Protein AF-A0A2D4LP77-F1 (afdb_monomer_lite)

Organism: NCBI:txid129469

Sequence (239 aa):
PFNPLLGETFELDRLEELGFRSLCEQVSHHPPAAAHHVYSRKGWTLWQEITIASKFRGKYLSILPLGTIHLEFHSSGNHYIWQKVTSTVHNIIVGKLWIDQSGDIEILNHKSKDKCHLKFTPYSYFSRDIPRKVTGVVMDADGNERYVMSGTWDEKMECSKVIEASQGNSISEGKLPKTVYQTLSPKVLWKKYPLPENAENMYFFSKLALTLNEPEDDVAPTDSRLRPDQRLMENGKWD

Structure (mmCIF, N/CA/C/O backbone):
data_AF-A0A2D4LP77-F1
#
_entry.id   AF-A0A2D4LP77-F1
#
loop_
_atom_site.group_PDB
_atom_site.id
_atom_site.type_symbol
_atom_site.label_atom_id
_atom_site.label_alt_id
_atom_site.label_comp_id
_atom_site.label_asym_id
_atom_site.label_entity_id
_atom_site.label_seq_id
_atom_site.pdbx_PDB_ins_code
_atom_site.Cartn_x
_atom_site.Cartn_y
_atom_site.Cartn_z
_atom_site.occupancy
_atom_site.B_iso_or_equiv
_atom_site.auth_seq_id
_atom_site.auth_comp_id
_atom_site.auth_asym_id
_atom_site.auth_atom_id
_atom_site.pdbx_PDB_model_num
ATOM 1 N N . PRO A 1 1 ? 9.613 3.681 -9.629 1.00 90.38 1 PRO A N 1
ATOM 2 C CA . PRO A 1 1 ? 9.129 2.590 -10.510 1.00 90.38 1 PRO A CA 1
ATOM 3 C C . PRO A 1 1 ? 9.227 3.057 -11.962 1.00 90.38 1 PRO A C 1
ATOM 5 O O . PRO A 1 1 ? 9.210 4.267 -12.188 1.00 90.38 1 PRO A O 1
ATOM 8 N N . PHE A 1 2 ? 9.338 2.128 -12.909 1.00 94.31 2 PHE A N 1
ATOM 9 C CA . PHE A 1 2 ? 9.227 2.445 -14.333 1.00 94.31 2 PHE A CA 1
ATOM 10 C C . PHE A 1 2 ? 7.781 2.815 -14.675 1.00 94.31 2 PHE A C 1
ATOM 12 O O . PHE A 1 2 ? 6.853 2.397 -13.982 1.00 94.31 2 PHE A O 1
ATOM 19 N N . ASN A 1 3 ? 7.596 3.623 -15.720 1.00 93.69 3 ASN A N 1
ATOM 20 C CA . ASN A 1 3 ? 6.269 3.864 -16.275 1.00 93.69 3 ASN A CA 1
ATOM 21 C C . ASN A 1 3 ? 5.870 2.643 -17.127 1.00 93.69 3 ASN A C 1
ATOM 23 O O . ASN A 1 3 ? 6.611 2.335 -18.074 1.00 93.69 3 ASN A O 1
ATOM 27 N N . PRO A 1 4 ? 4.764 1.947 -16.815 1.00 95.56 4 PRO A N 1
ATOM 28 C CA . PRO A 1 4 ? 4.336 0.803 -17.607 1.00 95.56 4 PRO A CA 1
ATOM 29 C C . PRO A 1 4 ? 3.952 1.213 -19.034 1.00 95.56 4 PRO A C 1
ATOM 31 O O . PRO A 1 4 ? 3.464 2.325 -19.274 1.00 95.56 4 PRO A O 1
ATOM 34 N N . LEU A 1 5 ? 4.169 0.314 -19.990 1.00 97.06 5 LEU A N 1
ATOM 35 C CA . LEU A 1 5 ? 3.664 0.458 -21.355 1.00 97.06 5 LEU A CA 1
ATOM 36 C C . LEU A 1 5 ? 2.157 0.187 -21.381 1.00 97.06 5 LEU A C 1
ATOM 38 O O . LEU A 1 5 ? 1.644 -0.551 -20.548 1.00 97.06 5 LEU A O 1
ATOM 42 N N . LEU A 1 6 ? 1.433 0.763 -22.342 1.00 97.75 6 LEU A N 1
ATOM 43 C CA . LEU A 1 6 ? 0.020 0.422 -22.538 1.00 97.75 6 LEU A CA 1
ATOM 44 C C . LEU A 1 6 ? -0.114 -1.078 -22.855 1.00 97.75 6 LEU A C 1
ATOM 46 O O . LEU A 1 6 ? 0.549 -1.559 -23.772 1.00 97.75 6 LEU A O 1
ATOM 50 N N . GLY A 1 7 ? -0.963 -1.790 -22.110 1.00 98.12 7 GLY A N 1
ATOM 51 C CA . GLY A 1 7 ? -1.119 -3.245 -22.208 1.00 98.12 7 GLY A CA 1
ATOM 52 C C . GLY A 1 7 ? -0.015 -4.058 -21.517 1.00 98.12 7 GLY A C 1
ATOM 53 O O . GLY A 1 7 ? -0.029 -5.281 -21.604 1.00 98.12 7 GLY A O 1
ATOM 54 N N . GLU A 1 8 ? 0.943 -3.415 -20.836 1.00 98.56 8 GLU A N 1
ATOM 55 C CA . GLU A 1 8 ? 1.886 -4.120 -19.960 1.00 98.56 8 GLU A CA 1
ATOM 56 C C . GLU A 1 8 ? 1.124 -4.756 -18.793 1.00 98.56 8 GLU A C 1
ATOM 58 O O . GLU A 1 8 ? 0.268 -4.112 -18.175 1.00 98.56 8 GLU A O 1
ATOM 63 N N . THR A 1 9 ? 1.452 -6.009 -18.486 1.00 98.62 9 THR A N 1
ATOM 64 C CA . THR A 1 9 ? 0.857 -6.777 -17.393 1.00 98.62 9 THR A CA 1
ATOM 65 C C . THR A 1 9 ? 1.887 -7.060 -16.308 1.00 98.62 9 THR A C 1
ATOM 67 O O . THR A 1 9 ? 3.087 -7.030 -16.545 1.00 98.62 9 THR A O 1
ATOM 70 N N . PHE A 1 10 ? 1.424 -7.369 -15.105 1.00 98.56 10 PHE A N 1
ATOM 71 C CA . PHE A 1 10 ? 2.246 -7.950 -14.053 1.00 98.56 10 PHE A CA 1
ATOM 72 C C . PHE A 1 10 ? 1.404 -8.932 -13.250 1.00 98.56 10 PHE A C 1
ATOM 74 O O . PHE A 1 10 ? 0.376 -8.539 -12.686 1.00 98.56 10 PHE A O 1
ATOM 81 N N . GLU A 1 11 ? 1.837 -10.185 -13.172 1.00 98.00 11 GLU A N 1
ATOM 82 C CA . GLU A 1 11 ? 1.226 -11.182 -12.295 1.00 98.00 11 GLU A CA 1
ATOM 83 C C . GLU A 1 11 ? 2.109 -11.540 -11.097 1.00 98.00 11 GLU A C 1
ATOM 85 O O . GLU A 1 11 ? 3.337 -11.548 -11.159 1.00 98.00 11 GLU A O 1
ATOM 90 N N . LEU A 1 12 ? 1.470 -11.831 -9.967 1.00 97.19 12 LEU A N 1
ATOM 91 C CA . LEU A 1 12 ? 2.126 -12.302 -8.754 1.00 97.19 12 LEU A CA 1
ATOM 92 C C . LEU A 1 12 ? 1.345 -13.497 -8.223 1.00 97.19 12 LEU A C 1
ATOM 94 O O . LEU A 1 12 ? 0.344 -13.316 -7.522 1.00 97.19 12 LEU A O 1
ATOM 98 N N . ASP A 1 13 ? 1.801 -14.705 -8.547 1.00 96.00 13 ASP A N 1
ATOM 99 C CA . ASP A 1 13 ? 1.258 -15.929 -7.969 1.00 96.00 13 ASP A CA 1
ATOM 100 C C . ASP A 1 13 ? 2.008 -16.273 -6.676 1.00 96.00 13 ASP A C 1
ATOM 102 O O . ASP A 1 13 ? 3.209 -16.539 -6.671 1.00 96.00 13 ASP A O 1
ATOM 106 N N . ARG A 1 14 ? 1.298 -16.197 -5.548 1.00 95.69 14 ARG A N 1
ATOM 107 C CA . ARG A 1 14 ? 1.759 -16.653 -4.227 1.00 95.69 14 ARG A CA 1
ATOM 108 C C . ARG A 1 14 ? 0.695 -17.535 -3.581 1.00 95.69 14 ARG A C 1
ATOM 110 O O . ARG A 1 14 ? 0.421 -17.470 -2.373 1.00 95.69 14 ARG A O 1
ATOM 117 N N . LEU A 1 15 ? -0.025 -18.285 -4.414 1.00 95.19 15 LEU A N 1
ATOM 118 C CA . LEU A 1 15 ? -1.225 -19.001 -4.011 1.00 95.19 15 LEU A CA 1
ATOM 119 C C . LEU A 1 15 ? -0.900 -20.164 -3.072 1.00 95.19 15 LEU A C 1
ATOM 121 O O . LEU A 1 15 ? -1.684 -20.429 -2.158 1.00 95.19 15 LEU A O 1
ATOM 125 N N . GLU A 1 16 ? 0.251 -20.806 -3.264 1.00 95.00 16 GLU A N 1
ATOM 126 C CA . GLU A 1 16 ? 0.723 -21.887 -2.400 1.00 95.00 16 GLU A CA 1
ATOM 127 C C . GLU A 1 16 ? 1.358 -21.360 -1.102 1.00 95.00 16 GLU A C 1
ATOM 129 O O . GLU A 1 16 ? 1.042 -21.882 -0.033 1.00 95.00 16 GLU A O 1
ATOM 134 N N . GLU A 1 17 ? 2.177 -20.295 -1.128 1.00 94.25 17 GLU A N 1
ATOM 135 C CA . GLU A 1 17 ? 2.846 -19.830 0.101 1.00 94.25 17 GLU A CA 1
ATOM 136 C C . GLU A 1 17 ? 1.966 -18.915 0.963 1.00 94.25 17 GLU A C 1
ATOM 138 O O . GLU A 1 17 ? 1.981 -18.999 2.194 1.00 94.25 17 GLU A O 1
ATOM 143 N N . LEU A 1 18 ? 1.205 -18.007 0.340 1.00 94.69 18 LEU A N 1
ATOM 144 C CA . LEU A 1 18 ? 0.473 -16.941 1.040 1.00 94.69 18 LEU A CA 1
ATOM 145 C C . LEU A 1 18 ? -1.052 -17.042 0.885 1.00 94.69 18 LEU A C 1
ATOM 147 O O . LEU A 1 18 ? -1.807 -16.467 1.690 1.00 94.69 18 LEU A O 1
ATOM 151 N N . GLY A 1 19 ? -1.521 -17.820 -0.091 1.00 97.44 19 GLY A N 1
ATOM 152 C CA . GLY A 1 19 ? -2.939 -18.053 -0.347 1.00 97.44 19 GLY A CA 1
ATOM 153 C C . GLY A 1 19 ? -3.589 -16.985 -1.220 1.00 97.44 19 GLY A C 1
ATOM 154 O O . GLY A 1 19 ? -4.812 -16.835 -1.150 1.00 97.44 19 GLY A O 1
ATOM 155 N N . PHE A 1 20 ? -2.818 -16.224 -2.001 1.00 97.75 20 PHE A N 1
ATOM 156 C CA . PHE A 1 20 ? -3.357 -15.241 -2.941 1.00 97.75 20 PHE A CA 1
ATOM 157 C C . PHE A 1 20 ? -2.551 -15.169 -4.236 1.00 97.75 20 PHE A C 1
ATOM 159 O O . PHE A 1 20 ? -1.368 -15.482 -4.258 1.00 97.75 20 PHE A O 1
ATOM 166 N N . ARG A 1 21 ? -3.199 -14.690 -5.296 1.00 97.56 21 ARG A N 1
ATOM 167 C CA . ARG A 1 21 ? -2.551 -14.292 -6.546 1.00 97.56 21 ARG A CA 1
ATOM 168 C C . ARG A 1 21 ? -3.108 -12.962 -7.028 1.00 97.56 21 ARG A C 1
ATOM 170 O O . ARG A 1 21 ? -4.274 -12.656 -6.764 1.00 97.56 21 ARG A O 1
ATOM 177 N N . SER A 1 22 ? -2.288 -12.185 -7.713 1.00 97.94 22 SER A N 1
ATOM 178 C CA . SER A 1 22 ? -2.619 -10.850 -8.208 1.00 97.94 22 SER A CA 1
ATOM 179 C C . SER A 1 22 ? -2.304 -10.736 -9.697 1.00 97.94 22 SER A C 1
ATOM 181 O O . SER A 1 22 ? -1.340 -11.331 -10.164 1.00 97.94 22 SER A O 1
ATOM 183 N N . LEU A 1 23 ? -3.123 -9.968 -10.414 1.00 98.31 23 LEU A N 1
ATOM 184 C CA . LEU A 1 23 ? -2.894 -9.547 -11.791 1.00 98.31 23 LEU A CA 1
ATOM 185 C C . LEU A 1 23 ? -3.110 -8.037 -11.889 1.00 98.31 23 LEU A C 1
ATOM 187 O O . LEU A 1 23 ? -4.098 -7.504 -11.372 1.00 98.31 23 LEU A O 1
ATOM 191 N N . CYS A 1 24 ? -2.195 -7.358 -12.566 1.00 98.25 24 CYS A N 1
ATOM 192 C CA . CYS A 1 24 ? -2.262 -5.940 -12.869 1.00 98.25 24 CYS A CA 1
ATOM 193 C C . CYS A 1 24 ? -2.039 -5.714 -14.369 1.00 98.25 24 CYS A C 1
ATOM 195 O O . CYS A 1 24 ? -1.214 -6.393 -14.970 1.00 98.25 24 CYS A O 1
ATOM 197 N N . GLU A 1 25 ? -2.734 -4.745 -14.959 1.00 98.69 25 GLU A N 1
ATOM 198 C CA . GLU A 1 25 ? -2.571 -4.342 -16.361 1.00 98.69 25 GLU A CA 1
ATOM 199 C C . GLU A 1 25 ? -2.623 -2.817 -16.483 1.00 98.69 25 GLU A C 1
ATOM 201 O O . GLU A 1 25 ? -3.472 -2.162 -15.871 1.00 98.69 25 GLU A O 1
ATOM 206 N N . GLN A 1 26 ? -1.741 -2.237 -17.295 1.00 98.38 26 GLN A N 1
ATOM 207 C CA . GLN A 1 26 ? -1.809 -0.831 -17.681 1.00 98.38 26 GLN A CA 1
ATOM 208 C C . GLN A 1 26 ? -2.888 -0.633 -18.758 1.00 98.38 26 GLN A C 1
ATOM 210 O O . GLN A 1 26 ? -2.630 -0.753 -19.955 1.00 98.38 26 GLN A O 1
ATOM 215 N N . VAL A 1 27 ? -4.100 -0.285 -18.327 1.00 97.94 27 VAL A N 1
ATOM 216 C CA . VAL A 1 27 ? -5.299 -0.196 -19.183 1.00 97.94 27 VAL A CA 1
ATOM 217 C C . VAL A 1 27 ? -5.469 1.146 -19.902 1.00 97.94 27 VAL A C 1
ATOM 219 O O . VAL A 1 27 ? -6.278 1.263 -20.819 1.00 97.94 27 VAL A O 1
ATOM 222 N N . SER A 1 28 ? -4.728 2.182 -19.504 1.00 96.69 28 SER A N 1
ATOM 223 C CA . SER A 1 28 ? -4.761 3.488 -20.172 1.00 96.69 28 SER A CA 1
ATOM 224 C C . SER A 1 28 ? -3.419 4.204 -20.068 1.00 96.69 28 SER A C 1
ATOM 226 O O . SER A 1 28 ? -2.715 4.078 -19.068 1.00 96.69 28 SER A O 1
ATOM 228 N N . HIS A 1 29 ? -3.070 4.995 -21.086 1.00 93.06 29 HIS A N 1
ATOM 229 C CA . HIS A 1 29 ? -1.884 5.861 -21.087 1.00 93.06 29 HIS A CA 1
ATOM 230 C C . HIS A 1 29 ? -2.234 7.354 -20.926 1.00 93.06 29 HIS A C 1
ATOM 232 O O . HIS A 1 29 ? -1.423 8.130 -20.423 1.00 93.06 29 HIS A O 1
ATOM 238 N N . HIS A 1 30 ? -3.454 7.770 -21.289 1.00 90.62 30 HIS A N 1
ATOM 239 C CA . HIS A 1 30 ? -3.901 9.166 -21.232 1.00 90.62 30 HIS A CA 1
ATOM 240 C C . HIS A 1 30 ? -5.364 9.277 -20.745 1.00 90.62 30 HIS A C 1
ATOM 242 O O . HIS A 1 30 ? -6.277 9.232 -21.568 1.00 90.62 30 HIS A O 1
ATOM 248 N N . PRO A 1 31 ? -5.600 9.460 -19.427 1.00 90.06 31 PRO A N 1
ATOM 249 C CA . PRO A 1 31 ? -4.599 9.497 -18.354 1.00 90.06 31 PRO A CA 1
ATOM 250 C C . PRO A 1 31 ? -4.011 8.102 -18.056 1.00 90.06 31 PRO A C 1
ATOM 252 O O . PRO A 1 31 ? -4.685 7.105 -18.319 1.00 90.06 31 PRO A O 1
ATOM 255 N N . PRO A 1 32 ? -2.782 7.996 -17.510 1.00 92.88 32 PRO A N 1
ATOM 256 C CA . PRO A 1 32 ? -2.211 6.710 -17.123 1.00 92.88 32 PRO A CA 1
ATOM 257 C C . PRO A 1 32 ? -3.047 6.036 -16.033 1.00 92.88 32 PRO A C 1
ATOM 259 O O . PRO A 1 32 ? -3.182 6.590 -14.939 1.00 92.88 32 PRO A O 1
ATOM 262 N N . ALA A 1 33 ? -3.560 4.842 -16.317 1.00 96.69 33 ALA A N 1
ATOM 263 C CA . ALA A 1 33 ? -4.342 4.054 -15.374 1.00 96.69 33 ALA A CA 1
ATOM 264 C C . ALA A 1 33 ? -3.957 2.576 -15.437 1.00 96.69 33 ALA A C 1
ATOM 266 O O . ALA A 1 33 ? -3.655 2.053 -16.513 1.00 96.69 33 ALA A O 1
ATOM 267 N N . ALA A 1 34 ? -4.012 1.912 -14.285 1.00 97.69 34 ALA A N 1
ATOM 268 C CA . ALA A 1 34 ? -3.827 0.476 -14.164 1.00 97.69 34 ALA A CA 1
ATOM 269 C C . ALA A 1 34 ? -5.043 -0.173 -13.493 1.00 97.69 34 ALA A C 1
ATOM 271 O O . ALA A 1 34 ? -5.574 0.351 -12.510 1.00 97.69 34 ALA A O 1
ATOM 272 N N . ALA A 1 35 ? -5.468 -1.322 -14.008 1.00 98.31 35 ALA A N 1
ATOM 273 C CA . ALA A 1 35 ? -6.434 -2.193 -13.356 1.00 98.31 35 ALA A CA 1
ATOM 274 C C . ALA A 1 35 ? -5.676 -3.252 -12.553 1.00 98.31 35 ALA A C 1
ATOM 276 O O . ALA A 1 35 ? -4.684 -3.795 -13.027 1.00 98.31 35 ALA A O 1
ATOM 277 N N . HIS A 1 36 ? -6.128 -3.546 -11.338 1.00 98.62 36 HIS A N 1
ATOM 278 C CA . HIS A 1 36 ? -5.499 -4.525 -10.457 1.00 98.62 36 HIS A CA 1
ATOM 279 C C . HIS A 1 36 ? -6.565 -5.382 -9.781 1.00 98.62 36 HIS A C 1
ATOM 281 O O . HIS A 1 36 ? -7.531 -4.863 -9.218 1.00 98.62 36 HIS A O 1
ATOM 287 N N . HIS A 1 37 ? -6.365 -6.696 -9.810 1.00 98.81 37 HIS A N 1
ATOM 288 C CA . HIS A 1 37 ? -7.265 -7.685 -9.240 1.00 98.81 37 HIS A CA 1
ATOM 289 C C . HIS A 1 37 ? -6.481 -8.744 -8.460 1.00 98.81 37 HIS A C 1
ATOM 291 O O . HIS A 1 37 ? -5.465 -9.254 -8.922 1.00 98.81 37 HIS A O 1
ATOM 297 N N . VAL A 1 38 ? -6.978 -9.110 -7.283 1.00 98.75 38 VAL A N 1
ATOM 298 C CA . VAL A 1 38 ? -6.388 -10.103 -6.387 1.00 98.75 38 VAL A CA 1
ATOM 299 C C . VAL A 1 38 ? -7.447 -11.116 -6.004 1.00 98.75 38 VAL A C 1
ATOM 301 O O . VAL A 1 38 ? -8.524 -10.765 -5.522 1.00 98.75 38 VAL A O 1
ATOM 304 N N . TYR A 1 39 ? -7.100 -12.383 -6.160 1.00 98.44 39 TYR A N 1
ATOM 305 C CA . TYR A 1 39 ? -7.885 -13.511 -5.688 1.00 98.44 39 TYR A CA 1
ATOM 306 C C . TYR A 1 39 ? -7.191 -14.163 -4.492 1.00 98.44 39 TYR A C 1
ATOM 308 O O . TYR A 1 39 ? -5.975 -14.357 -4.519 1.00 98.44 39 TYR A O 1
ATOM 316 N N . SER A 1 40 ? -7.956 -14.579 -3.480 1.00 98.31 40 SER A N 1
ATOM 317 C CA . SER A 1 40 ? -7.443 -15.394 -2.380 1.00 98.31 40 SER A CA 1
ATOM 318 C C . SER A 1 40 ? -8.242 -16.673 -2.150 1.00 98.31 40 SER A C 1
ATOM 320 O O . SER A 1 40 ? -9.467 -16.652 -2.028 1.00 98.31 40 SER A O 1
ATOM 322 N N . ARG A 1 41 ? -7.520 -17.782 -1.928 1.00 97.81 41 ARG A N 1
ATOM 323 C CA . ARG A 1 41 ? -8.085 -19.055 -1.437 1.00 97.81 41 ARG A CA 1
ATOM 324 C C . ARG A 1 41 ? -8.730 -18.926 -0.050 1.00 97.81 41 ARG A C 1
ATOM 326 O O . ARG A 1 41 ? -9.503 -19.790 0.343 1.00 97.81 41 ARG A O 1
ATOM 333 N N . LYS A 1 42 ? -8.443 -17.847 0.691 1.00 96.75 42 LYS A N 1
ATOM 334 C CA . LYS A 1 42 ? -9.028 -17.553 2.011 1.00 96.75 42 LYS A CA 1
ATOM 335 C C . LYS A 1 42 ? -10.401 -16.864 1.924 1.00 96.75 42 LYS A C 1
ATOM 337 O O . LYS A 1 42 ? -10.894 -16.380 2.939 1.00 96.75 42 LYS A O 1
ATOM 342 N N . GLY A 1 43 ? -11.018 -16.822 0.739 1.00 97.81 43 GLY A N 1
ATOM 343 C CA . GLY A 1 43 ? -12.393 -16.349 0.554 1.00 97.81 43 GLY A CA 1
ATOM 344 C C . GLY A 1 43 ? -12.529 -14.828 0.519 1.00 97.81 43 GLY A C 1
ATOM 345 O O . GLY A 1 43 ? -13.508 -14.290 1.042 1.00 97.81 43 GLY A O 1
ATOM 346 N N . TRP A 1 44 ? -11.541 -14.135 -0.051 1.00 98.56 44 TRP A N 1
ATOM 347 C CA . TRP A 1 44 ? -11.634 -12.703 -0.319 1.00 98.56 44 TRP A CA 1
ATOM 348 C C . TRP A 1 44 ? -11.107 -12.338 -1.707 1.00 98.56 44 TRP A C 1
ATOM 350 O O . TRP A 1 44 ? -10.207 -12.993 -2.239 1.00 98.56 44 TRP A O 1
ATOM 360 N N . THR A 1 45 ? -11.671 -11.271 -2.270 1.00 98.75 45 THR A N 1
ATOM 361 C CA . THR A 1 45 ? -11.245 -10.660 -3.536 1.00 98.75 45 THR A CA 1
ATOM 362 C C . THR A 1 45 ? -10.960 -9.186 -3.299 1.00 98.75 45 THR A C 1
ATOM 364 O O . THR A 1 45 ? -11.737 -8.515 -2.620 1.00 98.75 45 THR A O 1
ATOM 367 N N . LEU A 1 46 ? -9.870 -8.674 -3.867 1.00 98.81 46 LEU A N 1
ATOM 368 C CA . LEU A 1 46 ? -9.570 -7.244 -3.891 1.00 98.81 46 LEU A CA 1
ATOM 369 C C . LEU A 1 46 ? -9.451 -6.773 -5.333 1.00 98.81 46 LEU A C 1
ATOM 371 O O . LEU A 1 46 ? -8.803 -7.430 -6.138 1.00 98.81 46 LEU A O 1
ATOM 375 N N . TRP A 1 47 ? -10.026 -5.622 -5.658 1.00 98.81 47 TRP A N 1
ATOM 376 C CA . TRP A 1 47 ? -9.834 -5.004 -6.966 1.00 98.81 47 TRP A CA 1
ATOM 377 C C . TRP A 1 47 ? -9.788 -3.486 -6.860 1.00 98.81 47 TRP A C 1
ATOM 379 O O . TRP A 1 47 ? -10.325 -2.890 -5.924 1.00 98.81 47 TRP A O 1
ATOM 389 N N . GLN A 1 48 ? -9.096 -2.858 -7.801 1.00 98.50 48 GLN A N 1
ATOM 390 C CA . GLN A 1 48 ? -9.051 -1.408 -7.937 1.00 98.50 48 GLN A CA 1
ATOM 391 C C . GLN A 1 48 ? -8.695 -1.026 -9.373 1.00 98.50 48 GLN A C 1
ATOM 393 O O . GLN A 1 48 ? -7.977 -1.747 -10.064 1.00 98.50 48 GLN A O 1
ATOM 398 N N . GLU A 1 49 ? -9.138 0.154 -9.773 1.00 96.31 49 GLU A N 1
ATOM 399 C CA . GLU A 1 49 ? -8.501 0.934 -10.827 1.00 96.31 49 GLU A CA 1
ATOM 400 C C . GLU A 1 49 ? -7.669 2.015 -10.136 1.00 96.31 49 GLU A C 1
ATOM 402 O O . GLU A 1 49 ? -8.128 2.614 -9.159 1.00 96.31 49 GLU A O 1
ATOM 407 N N . ILE A 1 50 ? -6.449 2.258 -10.604 1.00 95.69 50 ILE A N 1
ATOM 408 C CA . ILE A 1 50 ? -5.589 3.305 -10.065 1.00 95.69 50 ILE A CA 1
ATOM 409 C C . ILE A 1 50 ? -5.074 4.217 -11.172 1.00 95.69 50 ILE A C 1
ATOM 411 O O . ILE A 1 50 ? -4.408 3.778 -12.103 1.00 95.69 50 ILE A O 1
ATOM 415 N N . THR A 1 51 ? -5.335 5.511 -11.020 1.00 96.44 51 THR A N 1
ATOM 416 C CA . THR A 1 51 ? -4.722 6.585 -11.806 1.00 96.44 51 THR A CA 1
ATOM 417 C C . THR A 1 51 ? -3.813 7.389 -10.886 1.00 96.44 51 THR A C 1
ATOM 419 O O . THR A 1 51 ? -4.225 7.792 -9.799 1.00 96.44 51 THR A O 1
ATOM 422 N N . ILE A 1 52 ? -2.573 7.658 -11.294 1.00 93.69 52 ILE A N 1
ATOM 423 C CA . ILE A 1 52 ? -1.650 8.479 -10.501 1.00 93.69 52 ILE A CA 1
ATOM 424 C C . ILE A 1 52 ? -1.574 9.883 -11.093 1.00 93.69 52 ILE A C 1
ATOM 426 O O . ILE A 1 52 ? -0.992 10.091 -12.155 1.00 93.69 52 ILE A O 1
ATOM 430 N N . ALA A 1 53 ? -2.109 10.866 -10.372 1.00 93.56 53 ALA A N 1
ATOM 431 C CA . ALA A 1 53 ? -1.879 12.273 -10.675 1.00 93.56 53 ALA A CA 1
ATOM 432 C C . ALA A 1 53 ? -0.695 12.798 -9.853 1.00 93.56 53 ALA A C 1
ATOM 434 O O . ALA A 1 53 ? -0.540 12.460 -8.680 1.00 93.56 53 ALA A O 1
ATOM 435 N N . SER A 1 54 ? 0.134 13.659 -10.438 1.00 93.75 54 SER A N 1
ATOM 436 C CA . SER A 1 54 ? 1.256 14.282 -9.734 1.00 93.75 54 SER A CA 1
ATOM 437 C C . SER A 1 54 ? 1.206 15.806 -9.838 1.00 93.75 54 SER A C 1
ATOM 439 O O . SER A 1 54 ? 0.731 16.373 -10.822 1.00 93.75 54 SER A O 1
ATOM 441 N N . LYS A 1 55 ? 1.640 16.495 -8.778 1.00 94.38 55 LYS A N 1
ATOM 442 C CA . LYS A 1 55 ? 1.695 17.962 -8.706 1.00 94.38 55 LYS A CA 1
ATOM 443 C C . LYS A 1 55 ? 3.036 18.396 -8.137 1.00 94.38 55 LYS A C 1
ATOM 445 O O . LYS A 1 55 ? 3.309 18.189 -6.956 1.00 94.38 55 LYS A O 1
ATOM 450 N N . PHE A 1 56 ? 3.856 19.025 -8.969 1.00 93.44 56 PHE A N 1
ATOM 451 C CA . PHE A 1 56 ? 5.097 19.658 -8.538 1.00 93.44 56 PHE A CA 1
ATOM 452 C C . PHE A 1 56 ? 4.801 21.025 -7.911 1.00 93.44 56 PHE A C 1
ATOM 454 O O . PHE A 1 56 ? 4.120 21.857 -8.510 1.00 93.44 56 PHE A O 1
ATOM 461 N N . ARG A 1 57 ? 5.304 21.270 -6.699 1.00 90.56 57 ARG A N 1
ATOM 462 C CA . ARG A 1 57 ? 5.123 22.528 -5.953 1.00 90.56 57 ARG A CA 1
ATOM 463 C C . ARG A 1 57 ? 6.468 23.081 -5.483 1.00 90.56 57 ARG A C 1
ATOM 465 O O . ARG A 1 57 ? 6.686 23.344 -4.300 1.00 90.56 57 ARG A O 1
ATOM 472 N N . GLY A 1 58 ? 7.403 23.221 -6.421 1.00 91.19 58 GLY A N 1
ATOM 473 C CA . GLY A 1 58 ? 8.753 23.710 -6.149 1.00 91.19 58 GLY A CA 1
ATOM 474 C C . GLY A 1 58 ? 9.578 22.684 -5.374 1.00 91.19 58 GLY A C 1
ATOM 475 O O . GLY A 1 58 ? 10.235 21.839 -5.962 1.00 91.19 58 GLY A O 1
ATOM 476 N N . LYS A 1 59 ? 9.556 22.734 -4.038 1.00 91.56 59 LYS A N 1
ATOM 477 C CA . LYS A 1 59 ? 10.415 21.875 -3.197 1.00 91.56 59 LYS A CA 1
ATOM 478 C C . LYS A 1 59 ? 9.892 20.449 -2.993 1.00 91.56 59 LYS A C 1
ATOM 480 O O . LYS A 1 59 ? 10.616 19.623 -2.436 1.00 91.56 59 LYS A O 1
ATOM 485 N N . TYR A 1 60 ? 8.652 20.164 -3.383 1.00 94.62 60 TYR A N 1
ATOM 486 C CA . TYR A 1 60 ? 8.019 18.866 -3.162 1.00 94.62 60 TYR A CA 1
ATOM 487 C C . TYR A 1 60 ? 7.101 18.456 -4.318 1.00 94.62 60 TYR A C 1
ATOM 489 O O . TYR A 1 60 ? 6.580 19.299 -5.054 1.00 94.62 60 TYR A O 1
ATOM 497 N N . LEU A 1 61 ? 6.929 17.142 -4.468 1.00 96.56 61 LEU A N 1
ATOM 498 C CA . LEU A 1 61 ? 6.084 16.489 -5.462 1.00 96.56 61 LEU A CA 1
ATOM 499 C C . LEU A 1 61 ? 4.966 15.765 -4.717 1.00 96.56 61 LEU A C 1
ATOM 501 O O . LEU A 1 61 ? 5.227 14.831 -3.961 1.00 96.56 61 LEU A O 1
ATOM 505 N N . SER A 1 62 ? 3.726 16.190 -4.924 1.00 96.50 62 SER A N 1
ATOM 506 C CA . SER A 1 62 ? 2.556 15.484 -4.403 1.00 96.50 62 SER A CA 1
ATOM 507 C C . SER A 1 62 ? 2.110 14.426 -5.405 1.00 96.50 62 SER A C 1
ATOM 509 O O . SER A 1 62 ? 1.927 14.730 -6.581 1.00 96.50 62 SER A O 1
ATOM 511 N N . ILE A 1 63 ? 1.915 13.203 -4.928 1.00 96.44 63 ILE A N 1
ATOM 512 C CA . ILE A 1 63 ? 1.442 12.034 -5.665 1.00 96.44 63 ILE A CA 1
ATOM 513 C C . ILE A 1 63 ? 0.047 11.708 -5.136 1.00 96.44 63 ILE A C 1
ATOM 515 O O . ILE A 1 63 ? -0.124 11.382 -3.959 1.00 96.44 63 ILE A O 1
ATOM 519 N N . LEU A 1 64 ? -0.946 11.834 -6.008 1.00 96.19 64 LEU A N 1
ATOM 520 C CA . LEU A 1 64 ? -2.360 11.657 -5.720 1.00 96.19 64 LEU A CA 1
ATOM 521 C C . LEU A 1 64 ? -2.830 10.363 -6.394 1.00 96.19 64 LEU A C 1
ATOM 523 O O . LEU A 1 64 ? -3.119 10.378 -7.594 1.00 96.19 64 LEU A O 1
ATOM 527 N N . PRO A 1 65 ? -2.875 9.242 -5.658 1.00 95.62 65 PRO A N 1
ATOM 528 C CA . PRO A 1 65 ? -3.529 8.036 -6.140 1.00 95.62 65 PRO A CA 1
ATOM 529 C C . PRO A 1 65 ? -5.041 8.264 -6.204 1.00 95.62 65 PRO A C 1
ATOM 531 O O . PRO A 1 65 ? -5.693 8.479 -5.185 1.00 95.62 65 PRO A O 1
ATOM 534 N N . LEU A 1 66 ? -5.584 8.231 -7.413 1.00 95.88 66 LEU A N 1
ATOM 535 C CA . LEU A 1 66 ? -7.008 8.322 -7.696 1.00 95.88 66 LEU A CA 1
ATOM 536 C C . LEU A 1 66 ? -7.547 6.923 -7.976 1.00 95.88 66 LEU A C 1
ATOM 538 O O . LEU A 1 66 ? -6.873 6.118 -8.616 1.00 95.88 66 LEU A O 1
ATOM 542 N N . GLY A 1 67 ? -8.765 6.666 -7.515 1.00 95.62 67 GLY A N 1
ATOM 543 C CA . GLY A 1 67 ? -9.424 5.375 -7.661 1.00 95.62 67 GLY A CA 1
ATOM 544 C C . GLY A 1 67 ? -9.855 4.794 -6.322 1.00 95.62 67 GLY A C 1
ATOM 545 O O . GLY A 1 67 ? -9.332 5.146 -5.260 1.00 95.62 67 GLY A O 1
ATOM 546 N N . THR A 1 68 ? -10.851 3.920 -6.387 1.00 97.38 68 THR A N 1
ATOM 547 C CA . THR A 1 68 ? -11.432 3.253 -5.223 1.00 97.38 68 THR A CA 1
ATOM 548 C C . THR A 1 68 ? -10.922 1.823 -5.162 1.00 97.38 68 THR A C 1
ATOM 550 O O . THR A 1 68 ? -10.893 1.112 -6.165 1.00 97.38 68 THR A O 1
ATOM 553 N N . ILE A 1 69 ? -10.519 1.404 -3.968 1.00 98.69 69 ILE A N 1
ATOM 554 C CA . ILE A 1 69 ? -10.168 0.020 -3.680 1.00 98.69 69 ILE A CA 1
ATOM 555 C C . ILE A 1 69 ? -11.397 -0.663 -3.118 1.00 98.69 69 ILE A C 1
ATOM 557 O O . ILE A 1 69 ? -12.072 -0.112 -2.250 1.00 98.69 69 ILE A O 1
ATOM 561 N N . HIS A 1 70 ? -11.643 -1.873 -3.589 1.00 98.75 70 HIS A N 1
ATOM 562 C CA . HIS A 1 70 ? -12.705 -2.739 -3.126 1.00 98.75 70 HIS A CA 1
ATOM 563 C C . HIS A 1 70 ? -12.101 -4.004 -2.525 1.00 98.75 70 HIS A C 1
ATOM 565 O O . HIS A 1 70 ? -11.184 -4.583 -3.101 1.00 98.75 70 HIS A O 1
ATOM 571 N N . LEU A 1 71 ? -12.632 -4.448 -1.391 1.00 98.81 71 LEU A N 1
ATOM 572 C CA . LEU A 1 71 ? -12.306 -5.723 -0.761 1.00 98.81 71 LEU A CA 1
ATOM 573 C C . LEU A 1 71 ? -13.600 -6.414 -0.350 1.00 98.81 71 LEU A C 1
ATOM 575 O O . LEU A 1 71 ? -14.359 -5.883 0.458 1.00 98.81 71 LEU A O 1
ATOM 579 N N . GLU A 1 72 ? -13.838 -7.608 -0.868 1.00 98.75 72 GLU A N 1
ATOM 580 C CA . GLU A 1 72 ? -15.018 -8.404 -0.549 1.00 98.75 72 GLU A CA 1
ATOM 581 C C . GLU A 1 72 ? -14.620 -9.709 0.137 1.00 98.75 72 GLU A C 1
ATOM 583 O O . GLU A 1 72 ? -13.758 -10.432 -0.358 1.00 98.75 72 GLU A O 1
ATOM 588 N N . PHE A 1 73 ? -15.271 -10.024 1.258 1.00 98.62 73 PHE A N 1
ATOM 589 C CA . PHE A 1 73 ? -15.162 -11.313 1.943 1.00 98.62 73 PHE A CA 1
ATOM 590 C C . PHE A 1 73 ? -16.382 -12.176 1.628 1.00 98.62 73 PHE A C 1
ATOM 592 O O . PHE A 1 73 ? -17.469 -11.920 2.152 1.00 98.62 73 PHE A O 1
ATOM 599 N N . HIS A 1 74 ? -16.202 -13.234 0.837 1.00 98.25 74 HIS A N 1
ATOM 600 C CA . HIS A 1 74 ? -17.295 -13.982 0.197 1.00 98.25 74 HIS A CA 1
ATOM 601 C C . HIS A 1 74 ? -18.250 -14.639 1.194 1.00 98.25 74 HIS A C 1
ATOM 603 O O . HIS A 1 74 ? -19.463 -14.553 1.039 1.00 98.25 74 HIS A O 1
ATOM 609 N N . SER A 1 75 ? -17.717 -15.252 2.255 1.00 97.81 75 SER A N 1
ATOM 610 C CA . SER A 1 75 ? -18.530 -15.964 3.255 1.00 97.81 75 SER A CA 1
ATOM 611 C C . SER A 1 75 ? -19.466 -15.034 4.025 1.00 97.81 75 SER A C 1
ATOM 613 O O . SER A 1 75 ? -20.597 -15.393 4.344 1.00 97.81 75 SER A O 1
ATOM 615 N N . SER A 1 76 ? -18.990 -13.827 4.326 1.00 97.75 76 SER A N 1
ATOM 616 C CA . SER A 1 76 ? -19.747 -12.829 5.077 1.00 97.75 76 SER A CA 1
ATOM 617 C C . SER A 1 76 ? -20.518 -11.867 4.180 1.00 97.75 76 SER A C 1
ATOM 619 O O . SER A 1 76 ? -21.413 -11.190 4.676 1.00 97.75 76 SER A O 1
ATOM 621 N N . GLY A 1 77 ? -20.175 -11.761 2.895 1.00 97.88 77 GLY A N 1
ATOM 622 C CA . GLY A 1 77 ? -20.651 -10.717 1.983 1.00 97.88 77 GLY A CA 1
ATOM 623 C C . GLY A 1 77 ? -20.269 -9.293 2.408 1.00 97.88 77 GLY A C 1
ATOM 624 O O . GLY A 1 77 ? -20.884 -8.337 1.944 1.00 97.88 77 GLY A O 1
ATOM 625 N N . ASN A 1 78 ? -19.328 -9.124 3.347 1.00 98.44 78 ASN A N 1
ATOM 626 C CA . ASN A 1 78 ? -18.837 -7.801 3.718 1.00 98.44 78 ASN A CA 1
ATOM 627 C C . ASN A 1 78 ? -18.007 -7.234 2.569 1.00 98.44 78 ASN A C 1
ATOM 629 O O . ASN A 1 78 ? -17.046 -7.866 2.127 1.00 98.44 78 ASN A O 1
ATOM 633 N N . HIS A 1 79 ? -18.370 -6.031 2.131 1.00 98.69 79 HIS A N 1
ATOM 634 C CA . HIS A 1 79 ? -17.728 -5.328 1.029 1.00 98.69 79 HIS A CA 1
ATOM 635 C C . HIS A 1 79 ? -17.213 -3.986 1.524 1.00 98.69 79 HIS A C 1
ATOM 637 O O . HIS A 1 79 ? -17.990 -3.077 1.815 1.00 98.69 79 HIS A O 1
ATOM 643 N N . TYR A 1 80 ? -15.896 -3.889 1.647 1.00 98.81 80 TYR A N 1
ATOM 644 C CA . TYR A 1 80 ? -15.198 -2.702 2.101 1.00 98.81 80 TYR A CA 1
ATOM 645 C C . TYR A 1 80 ? -14.719 -1.888 0.909 1.00 98.81 80 TYR A C 1
ATOM 647 O O . TYR A 1 80 ? -14.143 -2.447 -0.027 1.00 98.81 80 TYR A O 1
ATOM 655 N N . ILE A 1 81 ? -14.903 -0.573 0.976 1.00 98.56 81 ILE A N 1
ATOM 656 C CA . ILE A 1 81 ? -14.330 0.364 0.012 1.00 98.56 81 ILE A CA 1
ATOM 657 C C . ILE A 1 81 ? -13.538 1.458 0.710 1.00 98.56 81 ILE A C 1
ATOM 659 O O . ILE A 1 81 ? -13.896 1.876 1.812 1.00 98.56 81 ILE A O 1
ATOM 663 N N . TRP A 1 82 ? -12.465 1.917 0.073 1.00 98.62 82 TRP A N 1
ATOM 664 C CA . TRP A 1 82 ? -11.709 3.085 0.521 1.00 98.62 82 TRP A CA 1
ATOM 665 C C . TRP A 1 82 ? -10.879 3.688 -0.613 1.00 98.62 82 TRP A C 1
ATOM 667 O O . TRP A 1 82 ? -10.685 3.083 -1.668 1.00 98.62 82 TRP A O 1
ATOM 677 N N . GLN A 1 83 ? -10.358 4.889 -0.374 1.00 97.75 83 GLN A N 1
ATOM 678 C CA . GLN A 1 83 ? -9.422 5.581 -1.258 1.00 97.75 83 GLN A CA 1
ATOM 679 C C . GLN A 1 83 ? -8.092 5.811 -0.535 1.00 97.75 83 GLN A C 1
ATOM 681 O O . GLN A 1 83 ? -8.021 5.794 0.696 1.00 97.75 83 GLN A O 1
ATOM 686 N N . LYS A 1 84 ? -7.009 5.978 -1.296 1.00 97.31 84 LYS A N 1
ATOM 687 C CA . LYS A 1 84 ? -5.668 6.209 -0.742 1.00 97.31 84 LYS A CA 1
ATOM 688 C C . LYS A 1 84 ? -5.447 7.696 -0.445 1.00 97.31 84 LYS A C 1
ATOM 690 O O . LYS A 1 84 ? -5.981 8.565 -1.125 1.00 97.31 84 LYS A O 1
ATOM 695 N N . VAL A 1 85 ? -4.598 7.981 0.539 1.00 97.94 85 VAL A N 1
ATOM 696 C CA . VAL A 1 85 ? -4.146 9.346 0.851 1.00 97.94 85 VAL A CA 1
ATOM 697 C C . VAL A 1 85 ? -3.062 9.835 -0.107 1.00 97.94 85 VAL A C 1
ATOM 699 O O . VAL A 1 85 ? -2.430 9.061 -0.830 1.00 97.94 85 VAL A O 1
ATOM 702 N N . THR A 1 86 ? -2.814 11.145 -0.079 1.00 97.69 86 THR A N 1
ATOM 703 C CA . THR A 1 86 ? -1.738 11.769 -0.852 1.00 97.69 86 THR A CA 1
ATOM 704 C C . THR A 1 86 ? -0.382 11.412 -0.252 1.00 97.69 86 THR A C 1
ATOM 706 O O . THR A 1 86 ? -0.173 11.535 0.956 1.00 97.69 86 THR A O 1
ATOM 709 N N . SER A 1 87 ? 0.565 11.030 -1.109 1.00 97.81 87 SER A N 1
ATOM 710 C CA . SER A 1 87 ? 1.979 10.911 -0.742 1.00 97.81 87 SER A CA 1
ATOM 711 C C . SER A 1 87 ? 2.731 12.158 -1.195 1.00 97.81 87 SER A C 1
ATOM 713 O O . SER A 1 87 ? 2.540 12.618 -2.317 1.00 97.81 87 SER A O 1
ATOM 715 N N . THR A 1 88 ? 3.593 12.718 -0.354 1.00 97.38 88 THR A N 1
ATOM 716 C CA . THR A 1 88 ? 4.436 13.867 -0.709 1.00 97.38 88 THR A CA 1
ATOM 717 C C . THR A 1 88 ? 5.896 13.460 -0.657 1.00 97.38 88 THR A C 1
ATOM 719 O O . THR A 1 88 ? 6.383 13.013 0.378 1.00 97.38 88 THR A O 1
ATOM 722 N N . VAL A 1 89 ? 6.599 13.628 -1.776 1.00 96.94 89 VAL A N 1
ATOM 723 C CA . VAL A 1 89 ? 8.052 13.480 -1.853 1.00 96.94 89 VAL A CA 1
ATOM 724 C C . VAL A 1 89 ? 8.666 14.854 -1.637 1.00 96.94 89 VAL A C 1
ATOM 726 O O . VAL A 1 89 ? 8.461 15.773 -2.432 1.00 96.94 89 VAL A O 1
ATOM 729 N N . HIS A 1 90 ? 9.393 15.010 -0.542 1.00 96.12 90 HIS A N 1
ATOM 730 C CA . HIS A 1 90 ? 10.063 16.250 -0.176 1.00 96.12 90 HIS A CA 1
ATOM 731 C C . HIS A 1 90 ? 11.494 16.288 -0.713 1.00 96.12 90 HIS A C 1
ATOM 733 O O . HIS A 1 90 ? 12.093 15.249 -0.988 1.00 96.12 90 HIS A O 1
ATOM 739 N N . ASN A 1 91 ? 12.054 17.498 -0.791 1.00 94.94 91 ASN A N 1
ATOM 740 C CA . ASN A 1 91 ? 13.454 17.754 -1.145 1.00 94.94 91 ASN A CA 1
ATOM 741 C C . ASN A 1 91 ? 13.837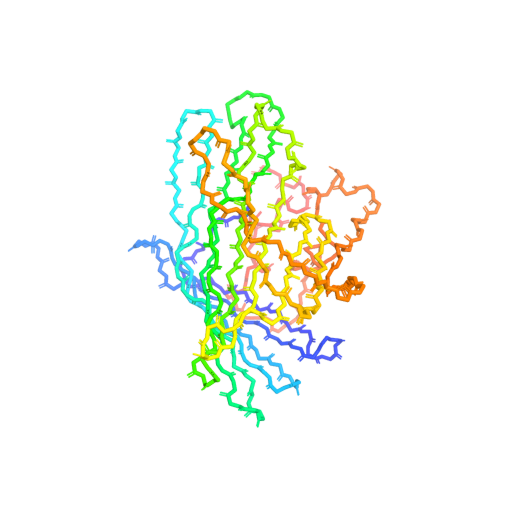 17.315 -2.567 1.00 94.94 91 ASN A C 1
ATOM 743 O O . ASN A 1 91 ? 14.996 17.023 -2.834 1.00 94.94 91 ASN A O 1
ATOM 747 N N . ILE A 1 92 ? 12.881 17.325 -3.499 1.00 93.56 92 ILE A N 1
ATOM 748 C CA . ILE A 1 92 ? 13.086 16.869 -4.888 1.00 93.56 92 ILE A CA 1
ATOM 749 C C . ILE A 1 92 ? 14.093 17.698 -5.695 1.00 93.56 92 ILE A C 1
ATOM 751 O O . ILE A 1 92 ? 14.541 17.244 -6.739 1.00 93.56 92 ILE A O 1
ATOM 755 N N . ILE A 1 93 ? 14.434 18.906 -5.231 1.00 91.00 93 ILE A N 1
ATOM 756 C CA . ILE A 1 93 ? 15.467 19.757 -5.845 1.00 91.00 93 ILE A CA 1
ATOM 757 C C . ILE A 1 93 ? 16.796 19.633 -5.087 1.00 91.00 93 ILE A C 1
ATOM 759 O O . ILE A 1 93 ? 17.845 19.479 -5.700 1.00 91.00 93 ILE A O 1
ATOM 763 N N . VAL A 1 94 ? 16.760 19.747 -3.754 1.00 92.00 94 VAL A N 1
ATOM 764 C CA . VAL A 1 94 ? 17.950 19.805 -2.893 1.00 92.00 94 VAL A CA 1
ATOM 765 C C . VAL A 1 94 ? 17.673 19.127 -1.558 1.00 92.00 94 VAL A C 1
ATOM 767 O O . VAL A 1 94 ? 16.642 19.377 -0.930 1.00 92.00 94 VAL A O 1
ATOM 770 N N . GLY A 1 95 ? 18.656 18.351 -1.095 1.00 92.94 95 GLY A N 1
ATOM 771 C CA . GLY A 1 95 ? 18.640 17.645 0.184 1.00 92.94 95 GLY A CA 1
ATOM 772 C C . GLY A 1 95 ? 18.291 16.164 0.044 1.00 92.94 95 GLY A C 1
ATOM 773 O O . GLY A 1 95 ? 18.048 15.655 -1.046 1.00 92.94 95 GLY A O 1
ATOM 774 N N . LYS A 1 96 ? 18.271 15.452 1.175 1.00 93.75 96 LYS A N 1
ATOM 775 C CA . LYS A 1 96 ? 17.870 14.042 1.200 1.00 93.75 96 LYS A CA 1
ATOM 776 C C . LYS A 1 96 ? 16.367 13.933 0.946 1.00 93.75 96 LYS A C 1
ATOM 778 O O . LYS A 1 96 ? 15.584 14.549 1.676 1.00 93.75 96 LYS A O 1
ATOM 783 N N . LEU A 1 97 ? 15.986 13.143 -0.057 1.00 95.25 97 LEU A N 1
ATOM 784 C CA . LEU A 1 97 ? 14.591 12.818 -0.344 1.00 95.25 97 LEU A CA 1
ATOM 785 C C . LEU A 1 97 ? 13.963 12.084 0.839 1.00 95.25 97 LEU A C 1
ATOM 787 O O . LEU A 1 97 ? 14.585 11.216 1.455 1.00 95.25 97 LEU A O 1
ATOM 791 N N . TRP A 1 98 ? 12.715 12.416 1.140 1.00 95.50 98 TRP A N 1
ATOM 792 C CA . TRP A 1 98 ? 11.911 11.675 2.103 1.00 95.50 98 TRP A CA 1
ATOM 793 C C . TRP A 1 98 ? 10.432 11.779 1.748 1.00 95.50 98 TRP A C 1
ATOM 795 O O . TRP A 1 98 ? 10.013 12.689 1.030 1.00 95.50 98 TRP A O 1
ATOM 805 N N . ILE A 1 99 ? 9.658 10.809 2.230 1.00 96.56 99 ILE A N 1
ATOM 806 C CA . ILE A 1 99 ? 8.240 10.663 1.908 1.00 96.56 99 ILE A CA 1
ATOM 807 C C . ILE A 1 99 ? 7.407 10.902 3.163 1.00 96.56 99 ILE A C 1
ATOM 809 O O . ILE A 1 99 ? 7.734 10.397 4.243 1.00 96.56 99 ILE A O 1
ATOM 813 N N . ASP A 1 100 ? 6.318 11.640 2.981 1.00 97.00 100 ASP A N 1
ATOM 814 C CA . ASP A 1 100 ? 5.219 11.749 3.930 1.00 97.00 100 ASP A CA 1
ATOM 815 C C . ASP A 1 100 ? 3.903 11.281 3.306 1.00 97.00 100 ASP A C 1
ATOM 817 O O . ASP A 1 100 ? 3.731 11.343 2.086 1.00 97.00 100 ASP A O 1
ATOM 821 N N . GLN A 1 101 ? 2.958 10.861 4.142 1.00 97.94 101 GLN A N 1
ATOM 822 C CA . GLN A 1 101 ? 1.583 10.578 3.735 1.00 97.94 101 GLN A CA 1
ATOM 823 C C . GLN A 1 101 ? 0.625 11.376 4.607 1.00 97.94 101 GLN A C 1
ATOM 825 O O . GLN A 1 101 ? 0.765 11.389 5.828 1.00 97.94 101 GLN A O 1
ATOM 830 N N . SER A 1 102 ? -0.342 12.047 3.980 1.00 97.06 102 SER A N 1
ATOM 831 C CA . SER A 1 102 ? -1.293 12.904 4.689 1.00 97.06 102 SER A CA 1
ATOM 832 C C . SER A 1 102 ? -2.657 12.968 4.015 1.00 97.06 102 SER A C 1
ATOM 834 O O . SER A 1 102 ? -2.785 12.804 2.798 1.00 97.06 102 SER A O 1
ATOM 836 N N . GLY A 1 103 ? -3.672 13.230 4.833 1.00 97.75 103 GLY A N 1
ATOM 837 C CA . GLY A 1 103 ? -5.078 13.241 4.445 1.00 97.75 103 GLY A CA 1
ATOM 838 C C . GLY A 1 103 ? -5.889 12.253 5.272 1.00 97.75 103 GLY A C 1
ATOM 839 O O . GLY A 1 103 ? -5.392 11.675 6.239 1.00 97.75 103 GLY A O 1
ATOM 840 N N . ASP A 1 104 ? -7.134 12.053 4.871 1.00 98.12 104 ASP A N 1
ATOM 841 C CA . ASP A 1 104 ? -8.074 11.193 5.576 1.00 98.12 104 ASP A CA 1
ATOM 842 C C . ASP A 1 104 ? -8.482 10.012 4.682 1.00 98.12 104 ASP A C 1
ATOM 844 O O . ASP A 1 104 ? -8.665 10.168 3.474 1.00 98.12 104 ASP A O 1
ATOM 848 N N . ILE A 1 105 ? -8.612 8.827 5.275 1.00 98.19 105 ILE A N 1
ATOM 849 C CA . ILE A 1 105 ? -9.200 7.635 4.657 1.00 98.19 105 ILE A CA 1
ATOM 850 C C . ILE A 1 105 ? -10.505 7.342 5.385 1.00 98.19 105 ILE A C 1
ATOM 852 O O . ILE A 1 105 ? -10.517 7.219 6.608 1.00 98.19 105 ILE A O 1
ATOM 856 N N . GLU A 1 106 ? -11.585 7.158 4.635 1.00 98.25 106 GLU A N 1
ATOM 857 C CA . GLU A 1 106 ? -12.790 6.499 5.133 1.00 98.25 106 GLU A CA 1
ATOM 858 C C . GLU A 1 106 ? -12.860 5.094 4.527 1.00 98.25 106 GLU A C 1
ATOM 860 O O . GLU A 1 106 ? -12.874 4.935 3.306 1.00 98.25 106 GLU A O 1
ATOM 865 N N . ILE A 1 107 ? -12.863 4.075 5.385 1.00 98.62 107 ILE A N 1
ATOM 866 C CA . ILE A 1 107 ? -13.121 2.686 5.009 1.00 98.62 107 ILE A CA 1
ATOM 867 C C . ILE A 1 107 ? -14.575 2.393 5.356 1.00 98.62 107 ILE A C 1
ATOM 869 O O . ILE A 1 107 ? -14.935 2.371 6.533 1.00 98.62 107 ILE A O 1
ATOM 873 N N . LEU A 1 108 ? -15.403 2.163 4.344 1.00 98.62 108 LEU A N 1
ATOM 874 C CA . LEU A 1 108 ? -16.830 1.895 4.499 1.00 98.62 108 LEU A CA 1
ATOM 875 C C . LEU A 1 108 ? -17.121 0.426 4.213 1.00 98.62 108 LEU A C 1
ATOM 877 O O . LEU A 1 108 ? -16.778 -0.058 3.139 1.00 98.62 108 LEU A O 1
ATOM 881 N N . ASN A 1 109 ? -17.826 -0.256 5.116 1.00 98.62 109 ASN A N 1
ATOM 882 C CA . ASN A 1 109 ? -18.464 -1.533 4.805 1.00 98.62 109 ASN A CA 1
ATOM 883 C C . ASN A 1 109 ? -19.872 -1.299 4.233 1.00 98.62 109 ASN A C 1
ATOM 885 O O . ASN A 1 109 ? -20.778 -0.866 4.943 1.00 98.62 109 ASN A O 1
ATOM 889 N N . HIS A 1 110 ? -20.107 -1.634 2.965 1.00 96.94 110 HIS A N 1
ATOM 890 C CA . HIS A 1 110 ? -21.420 -1.482 2.333 1.00 96.94 110 HIS A CA 1
ATOM 891 C C . HIS A 1 110 ? -22.504 -2.376 2.934 1.00 96.94 110 HIS A C 1
ATOM 893 O O . HIS A 1 110 ? -23.681 -2.013 2.847 1.00 96.94 110 HIS A O 1
ATOM 899 N N . LYS A 1 111 ? -22.128 -3.508 3.539 1.00 97.12 111 LYS A N 1
ATOM 900 C CA . LYS A 1 111 ? -23.069 -4.450 4.143 1.00 97.12 111 LYS A CA 1
ATOM 901 C C . LYS A 1 111 ? -23.460 -4.028 5.554 1.00 97.12 111 LYS A C 1
ATOM 903 O O . LYS A 1 111 ? -24.633 -3.758 5.787 1.00 97.12 111 LYS A O 1
ATOM 908 N N . SER A 1 112 ? -22.498 -3.967 6.478 1.00 97.50 112 SER A N 1
ATOM 909 C CA . SER A 1 112 ? -22.786 -3.641 7.883 1.00 97.50 112 SER A CA 1
ATOM 910 C C . SER A 1 112 ? -22.979 -2.151 8.140 1.00 97.50 112 SER A C 1
ATOM 912 O O . SER A 1 112 ? -23.525 -1.801 9.173 1.00 97.50 112 SER A O 1
ATOM 914 N N . LYS A 1 113 ? -22.561 -1.283 7.208 1.00 98.19 113 LYS A N 1
ATOM 915 C CA . LYS A 1 113 ? -22.509 0.183 7.359 1.00 98.19 113 LYS A CA 1
ATOM 916 C C . LYS A 1 113 ? -21.514 0.687 8.403 1.00 98.19 113 LYS A C 1
ATOM 918 O O . LYS A 1 113 ? -21.434 1.898 8.595 1.00 98.19 113 LYS A O 1
ATOM 923 N N . ASP A 1 114 ? -20.706 -0.200 8.984 1.00 98.25 114 ASP A N 1
ATOM 924 C CA . ASP A 1 114 ? -19.575 0.200 9.816 1.00 98.25 114 ASP A CA 1
ATOM 925 C C . ASP A 1 114 ? -18.595 1.053 9.003 1.00 98.25 114 ASP A C 1
ATOM 927 O O . ASP A 1 114 ? -18.361 0.817 7.808 1.00 98.25 114 ASP A O 1
ATOM 931 N N . LYS A 1 115 ? -17.986 2.028 9.675 1.00 98.31 115 LYS A N 1
ATOM 932 C CA . LYS A 1 115 ? -17.022 2.957 9.087 1.00 98.31 115 LYS A CA 1
ATOM 933 C C . LYS A 1 115 ? -15.754 2.994 9.914 1.00 98.31 115 LYS A C 1
ATOM 935 O O . LYS A 1 115 ? -15.810 3.020 11.137 1.00 98.31 115 LYS A O 1
ATOM 940 N N . CYS A 1 116 ? -14.605 3.073 9.262 1.00 98.44 116 CYS A N 1
ATOM 941 C CA . CYS A 1 116 ? -13.347 3.417 9.908 1.00 98.44 116 CYS A CA 1
ATOM 942 C C . CYS A 1 116 ? -12.804 4.699 9.288 1.00 98.44 116 CYS A C 1
ATOM 944 O O . CYS A 1 116 ? -12.497 4.731 8.098 1.00 98.44 116 CYS A O 1
ATOM 946 N N . HIS A 1 117 ? -12.683 5.749 10.094 1.00 98.44 117 HIS A N 1
ATOM 947 C CA . HIS A 1 117 ? -12.040 6.989 9.689 1.00 98.44 117 HIS A CA 1
ATOM 948 C C . HIS A 1 117 ? -10.595 6.990 10.186 1.00 98.44 117 HIS A C 1
ATOM 950 O O . HIS A 1 117 ? -10.360 6.907 11.391 1.00 98.44 117 HIS A O 1
ATOM 956 N N . LEU A 1 118 ? -9.629 7.085 9.274 1.00 98.50 118 LEU A N 1
ATOM 957 C CA . LEU A 1 118 ? -8.203 7.191 9.569 1.00 98.50 118 LEU A CA 1
ATOM 958 C C . LEU A 1 118 ? -7.687 8.553 9.111 1.00 98.50 118 LEU A C 1
ATOM 960 O O . LEU A 1 118 ? -7.840 8.919 7.952 1.00 98.50 118 LEU A O 1
ATOM 964 N N . LYS A 1 119 ? -6.987 9.254 9.993 1.00 98.19 119 LYS A N 1
ATOM 965 C CA . LYS A 1 119 ? -6.350 10.539 9.733 1.00 98.19 119 LYS A CA 1
ATOM 966 C C . LYS A 1 119 ? -4.838 10.398 9.737 1.00 98.19 119 LYS A C 1
ATOM 968 O O . LYS A 1 119 ? -4.243 10.079 10.769 1.00 98.19 119 LYS A O 1
ATOM 973 N N . PHE A 1 120 ? -4.224 10.697 8.601 1.00 98.19 120 PHE A N 1
ATOM 974 C CA . PHE A 1 120 ? -2.782 10.758 8.405 1.00 98.19 120 PHE A CA 1
ATOM 975 C C . PHE A 1 120 ? -2.330 12.194 8.649 1.00 98.19 120 PHE A C 1
ATOM 977 O O . PHE A 1 120 ? -2.628 13.106 7.870 1.00 98.19 120 PHE A O 1
ATOM 984 N N . THR A 1 121 ? -1.650 12.408 9.774 1.00 96.56 121 THR A N 1
ATOM 985 C CA . THR A 1 121 ? -1.242 13.748 10.198 1.00 96.56 121 THR A CA 1
ATOM 986 C C . THR A 1 121 ? -0.051 14.200 9.354 1.00 96.56 121 THR A C 1
ATOM 988 O O . THR A 1 121 ? 0.991 13.545 9.420 1.00 96.56 121 THR A O 1
ATOM 991 N N . PRO A 1 122 ? -0.168 15.303 8.590 1.00 94.62 122 PRO A N 1
ATOM 992 C CA . PRO A 1 122 ? 0.945 15.805 7.799 1.00 94.62 122 PRO A CA 1
ATOM 993 C C . PRO A 1 122 ? 2.104 16.208 8.702 1.00 94.62 122 PRO A C 1
ATOM 995 O O . PRO A 1 122 ? 1.909 16.767 9.789 1.00 94.62 122 PRO A O 1
ATOM 998 N N . TYR A 1 123 ? 3.319 15.980 8.221 1.00 93.19 123 TYR A N 1
ATOM 999 C CA . TYR A 1 123 ? 4.513 16.488 8.867 1.00 93.19 123 TYR A CA 1
ATOM 1000 C C . TYR A 1 123 ? 4.452 18.016 9.011 1.00 93.19 123 TYR A C 1
ATOM 1002 O O . TYR A 1 123 ? 4.108 18.748 8.081 1.00 93.19 123 TYR A O 1
ATOM 1010 N N . SER A 1 124 ? 4.836 18.510 10.186 1.00 91.50 124 SER A N 1
ATOM 1011 C CA . SER A 1 124 ? 4.939 19.938 10.466 1.00 91.50 124 SER A CA 1
ATOM 1012 C C . SER A 1 124 ? 6.095 20.200 11.418 1.00 91.50 124 SER A C 1
ATOM 1014 O O . SER A 1 124 ? 6.136 19.641 12.511 1.00 91.50 124 SER A O 1
ATOM 1016 N N . TYR A 1 125 ? 6.990 21.113 11.030 1.00 86.12 125 TYR A N 1
ATOM 1017 C CA . TYR A 1 125 ? 8.110 21.568 11.863 1.00 86.12 125 TYR A CA 1
ATOM 1018 C C . TYR A 1 125 ? 7.671 22.175 13.202 1.00 86.12 125 TYR A C 1
ATOM 1020 O O . TYR A 1 125 ? 8.442 22.175 14.157 1.00 86.12 125 TYR A O 1
ATOM 1028 N N . PHE A 1 126 ? 6.448 22.704 13.276 1.00 89.62 126 PHE A N 1
ATOM 1029 C CA . PHE A 1 126 ? 5.915 23.347 14.479 1.00 89.62 126 PHE A CA 1
ATOM 1030 C C . PHE A 1 126 ? 5.094 22.395 15.354 1.00 89.62 126 PHE A C 1
ATOM 1032 O O . PHE A 1 126 ? 4.672 22.777 16.447 1.00 89.62 126 PHE A O 1
ATOM 1039 N N . SER A 1 127 ? 4.828 21.173 14.880 1.00 87.75 127 SER A N 1
ATOM 1040 C CA . SER A 1 127 ? 4.080 20.196 15.661 1.00 87.75 127 SER A CA 1
ATOM 1041 C C . SER A 1 127 ? 4.994 19.455 16.632 1.00 87.75 127 SER A C 1
ATOM 1043 O O . SER A 1 127 ? 6.134 19.128 16.319 1.00 87.75 127 SER A O 1
ATOM 1045 N N . ARG A 1 128 ? 4.459 19.159 17.820 1.00 88.19 128 ARG A N 1
ATOM 1046 C CA . ARG A 1 128 ? 5.063 18.218 18.776 1.00 88.19 128 ARG A CA 1
ATOM 1047 C C . ARG A 1 128 ? 4.583 16.781 18.553 1.00 88.19 128 ARG A C 1
ATOM 1049 O O . ARG A 1 128 ? 4.956 15.895 19.316 1.00 88.19 128 ARG A O 1
ATOM 1056 N N . ASP A 1 129 ? 3.708 16.559 17.574 1.00 87.88 129 ASP A N 1
ATOM 1057 C CA . ASP A 1 129 ? 3.246 15.222 17.229 1.00 87.88 129 ASP A CA 1
ATOM 1058 C C . ASP A 1 129 ? 4.387 14.374 16.665 1.00 87.88 129 ASP A C 1
ATOM 1060 O O . ASP A 1 129 ? 5.306 14.863 16.008 1.00 87.88 129 ASP A O 1
ATOM 1064 N N . ILE A 1 130 ? 4.280 13.070 16.901 1.00 92.00 130 ILE A N 1
ATOM 1065 C CA . ILE A 1 130 ? 5.158 12.077 16.292 1.00 92.00 130 ILE A CA 1
ATOM 1066 C C . ILE A 1 130 ? 4.986 12.171 14.761 1.00 92.00 130 ILE A C 1
ATOM 1068 O O . ILE A 1 130 ? 3.845 12.180 14.286 1.00 92.00 130 ILE A O 1
ATOM 1072 N N . PRO A 1 131 ? 6.073 12.249 13.970 1.00 95.19 131 PRO A N 1
ATOM 1073 C CA . PRO A 1 131 ? 5.985 12.198 12.513 1.00 95.19 131 PRO A CA 1
ATOM 1074 C C . PRO A 1 131 ? 5.242 10.945 12.037 1.00 95.19 131 PRO A C 1
ATOM 1076 O O . PRO A 1 131 ? 5.304 9.908 12.693 1.00 95.19 131 PRO A O 1
ATOM 1079 N N . ARG A 1 132 ? 4.563 11.023 10.882 1.00 96.75 132 ARG A N 1
ATOM 1080 C CA . ARG A 1 132 ? 3.865 9.879 10.251 1.00 96.75 132 ARG A CA 1
ATOM 1081 C C . ARG A 1 132 ? 2.731 9.281 11.083 1.00 96.75 132 ARG A C 1
ATOM 1083 O O . ARG A 1 132 ? 2.287 8.158 10.839 1.00 96.75 132 ARG A O 1
ATOM 1090 N N . LYS A 1 133 ? 2.254 10.041 12.065 1.00 97.69 133 LYS A N 1
ATOM 1091 C CA . LYS A 1 133 ? 1.172 9.654 12.960 1.00 97.69 133 LYS A CA 1
ATOM 1092 C C . LYS A 1 133 ? -0.120 9.410 12.192 1.00 97.69 133 LYS A C 1
ATOM 1094 O O . LYS A 1 133 ? -0.580 10.257 11.423 1.00 97.69 133 LYS A O 1
ATOM 1099 N N . VAL A 1 134 ? -0.732 8.275 12.500 1.00 98.19 134 VAL A N 1
ATOM 1100 C CA . VAL A 1 134 ? -2.078 7.915 12.073 1.00 98.19 134 VAL A CA 1
ATOM 1101 C C . VAL A 1 134 ? -2.940 7.746 13.314 1.00 98.19 134 VAL A C 1
ATOM 1103 O O . VAL A 1 134 ? -2.559 7.071 14.270 1.00 98.19 134 VAL A O 1
ATOM 1106 N N . THR A 1 135 ? -4.108 8.372 13.306 1.00 97.69 135 THR A N 1
ATOM 1107 C CA . THR A 1 135 ? -5.152 8.170 14.318 1.00 97.69 135 THR A CA 1
ATOM 1108 C C . THR A 1 135 ? -6.431 7.761 13.627 1.00 97.69 135 THR A C 1
ATOM 1110 O O . THR A 1 135 ? -6.664 8.196 12.506 1.00 97.69 135 THR A O 1
ATOM 1113 N N . GLY A 1 136 ? -7.290 6.997 14.281 1.00 97.50 136 GLY A N 1
ATOM 1114 C CA . GLY A 1 136 ? -8.576 6.680 13.691 1.00 97.50 136 GLY A CA 1
ATOM 1115 C C . GLY A 1 136 ? -9.629 6.233 14.673 1.00 97.50 136 GLY A C 1
ATOM 1116 O O . GLY A 1 136 ? -9.344 6.008 15.849 1.00 97.50 136 GLY A O 1
ATOM 1117 N N . VAL A 1 137 ? -10.847 6.119 14.164 1.00 97.94 137 VAL A N 1
ATOM 1118 C CA . VAL A 1 137 ? -12.027 5.705 14.917 1.00 97.94 137 VAL A CA 1
ATOM 1119 C C . VAL A 1 137 ? -12.846 4.764 14.046 1.00 97.94 137 VAL A C 1
ATOM 1121 O O . VAL A 1 137 ? -13.105 5.060 12.879 1.00 97.94 137 VAL A O 1
ATOM 1124 N N . VAL A 1 138 ? -13.241 3.628 14.613 1.00 98.25 138 VAL A N 1
ATOM 1125 C CA . VAL A 1 138 ? -14.186 2.691 14.003 1.00 98.25 138 VAL A CA 1
ATOM 1126 C C . VAL A 1 138 ? -15.549 2.924 14.634 1.00 98.25 138 VAL A C 1
ATOM 1128 O O . VAL A 1 138 ? -15.692 2.811 15.852 1.00 98.25 138 VAL A O 1
ATOM 1131 N N . MET A 1 139 ? -16.534 3.225 13.802 1.00 98.12 139 MET A N 1
ATOM 1132 C CA . MET A 1 139 ? -17.924 3.447 14.168 1.00 98.12 139 MET A CA 1
ATOM 1133 C C . MET A 1 139 ? -18.788 2.316 13.618 1.00 98.12 139 MET A C 1
ATOM 1135 O O . MET A 1 139 ? -18.526 1.817 12.520 1.00 98.12 139 MET A O 1
ATOM 1139 N N . ASP A 1 140 ? -19.809 1.925 14.373 1.00 97.44 140 ASP A N 1
ATOM 1140 C CA . ASP A 1 140 ? -20.858 1.050 13.850 1.00 97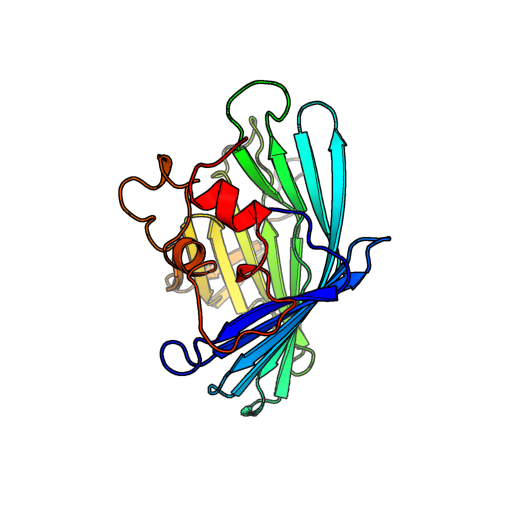.44 140 ASP A CA 1
ATOM 1141 C C . ASP A 1 140 ? -21.856 1.813 12.960 1.00 97.44 140 ASP A C 1
ATOM 1143 O O . ASP A 1 140 ? -21.733 3.024 12.750 1.00 97.44 140 ASP A O 1
ATOM 1147 N N . ALA A 1 141 ? -22.845 1.097 12.424 1.00 97.25 141 ALA A N 1
ATOM 1148 C CA . ALA A 1 141 ? -23.910 1.654 11.588 1.00 97.25 141 ALA A CA 1
ATOM 1149 C C . ALA A 1 141 ? -24.678 2.826 12.228 1.00 97.25 141 ALA A C 1
ATOM 1151 O O . ALA A 1 141 ? -25.141 3.715 11.511 1.00 97.25 141 ALA A O 1
ATOM 1152 N N . ASP A 1 142 ? -24.802 2.827 13.557 1.00 96.75 142 ASP A N 1
ATOM 1153 C CA . ASP A 1 142 ? -25.522 3.846 14.325 1.00 96.75 142 ASP A CA 1
ATOM 1154 C C . ASP A 1 142 ? -24.630 5.059 14.653 1.00 96.75 142 ASP A C 1
ATOM 1156 O O . ASP A 1 142 ? -25.087 6.036 15.246 1.00 96.75 142 ASP A O 1
ATOM 1160 N N . GLY A 1 143 ? -23.350 5.013 14.266 1.00 94.19 143 GLY A N 1
ATOM 1161 C CA . GLY A 1 143 ? -22.366 6.058 14.536 1.00 94.19 143 GLY A CA 1
ATOM 1162 C C . GLY A 1 143 ? -21.700 5.946 15.907 1.00 94.19 143 GLY A C 1
ATOM 1163 O O . GLY A 1 143 ? -20.968 6.856 16.294 1.00 94.19 143 GLY A O 1
ATOM 1164 N N . ASN A 1 144 ? -21.906 4.851 16.648 1.00 95.19 144 ASN A N 1
ATOM 1165 C CA . ASN A 1 144 ? -21.246 4.671 17.937 1.00 95.19 144 ASN A CA 1
ATOM 1166 C C . ASN A 1 144 ? -19.777 4.309 17.729 1.00 95.19 144 ASN A C 1
ATOM 1168 O O . ASN A 1 144 ? -19.449 3.335 17.050 1.00 95.19 144 ASN A O 1
ATOM 1172 N N . GLU A 1 145 ? -18.884 5.047 18.376 1.00 96.19 145 GLU A N 1
ATOM 1173 C CA . GLU A 1 145 ? -17.441 4.829 18.318 1.00 96.19 145 GLU A CA 1
ATOM 1174 C C . GLU A 1 145 ? -17.071 3.569 19.120 1.00 96.19 145 GLU A C 1
ATOM 1176 O O . GLU A 1 145 ? -17.128 3.538 20.350 1.00 96.19 145 GLU A O 1
ATOM 1181 N N . ARG A 1 146 ? -16.716 2.484 18.423 1.00 97.38 146 ARG A N 1
ATOM 1182 C CA . ARG A 1 146 ? -16.433 1.167 19.022 1.00 97.38 146 ARG A CA 1
ATOM 1183 C C . ARG A 1 146 ? -14.951 0.925 19.265 1.00 97.38 146 ARG A C 1
ATOM 1185 O O . ARG A 1 146 ? -14.589 0.225 20.215 1.00 97.38 146 ARG A O 1
ATOM 1192 N N . TYR A 1 147 ? -14.092 1.485 18.418 1.00 98.06 147 TYR A N 1
ATOM 1193 C CA . TYR A 1 147 ? -12.643 1.346 18.535 1.00 98.06 147 TYR A CA 1
ATOM 1194 C C . TYR A 1 147 ? -11.945 2.650 18.195 1.00 98.06 147 TYR A C 1
ATOM 1196 O O . TYR A 1 147 ? -12.354 3.363 17.285 1.00 98.06 147 TYR A O 1
ATOM 1204 N N . VAL A 1 148 ? -10.833 2.901 18.874 1.00 97.88 148 VAL A N 1
ATOM 1205 C CA . VAL A 1 148 ? -9.872 3.935 18.497 1.00 97.88 148 VAL A CA 1
ATOM 1206 C C . VAL A 1 148 ? -8.595 3.278 18.004 1.00 97.88 148 VAL A C 1
ATOM 1208 O O . VAL A 1 148 ? -8.156 2.260 18.538 1.00 97.88 148 VAL A O 1
ATOM 1211 N N . MET A 1 149 ? -8.001 3.854 16.970 1.00 98.00 149 MET A N 1
ATOM 1212 C CA . MET A 1 149 ? -6.783 3.375 16.333 1.00 98.00 149 MET A CA 1
ATOM 1213 C C . MET A 1 149 ? -5.688 4.422 16.477 1.00 98.00 149 MET A C 1
ATOM 1215 O O . MET A 1 149 ? -5.941 5.624 16.369 1.00 98.00 149 MET A O 1
ATOM 1219 N N . SER A 1 150 ? -4.458 3.982 16.710 1.00 97.44 150 SER A N 1
ATOM 1220 C CA . SER A 1 150 ? -3.305 4.878 16.737 1.00 97.44 150 SER A CA 1
ATOM 1221 C C . SER A 1 150 ? -2.028 4.165 16.312 1.00 97.44 150 SER A C 1
ATOM 1223 O O . SER A 1 150 ? -1.909 2.945 16.427 1.00 97.44 150 SER A O 1
ATOM 1225 N N . GLY A 1 151 ? -1.076 4.926 15.783 1.00 98.06 151 GLY A N 1
ATOM 1226 C CA . GLY A 1 151 ? 0.205 4.393 15.349 1.00 98.06 151 GLY A CA 1
ATOM 1227 C C . GLY A 1 151 ? 0.946 5.337 14.416 1.00 98.06 151 GLY A C 1
ATOM 1228 O O . GLY A 1 151 ? 0.646 6.533 14.352 1.00 98.06 1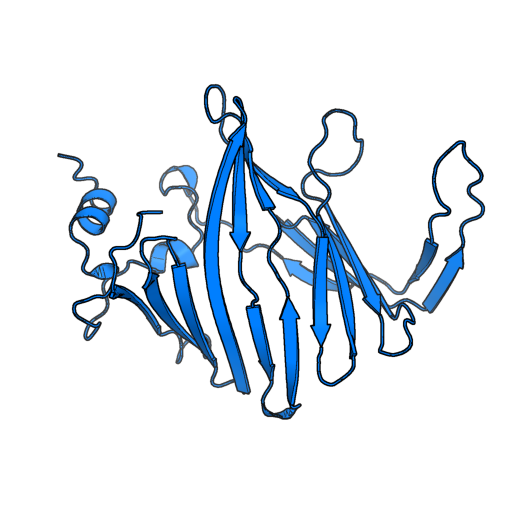51 GLY A O 1
ATOM 1229 N N . THR A 1 152 ? 1.903 4.786 13.679 1.00 98.31 152 THR A N 1
ATOM 1230 C CA . THR A 1 152 ? 2.543 5.453 12.544 1.00 98.31 152 THR A CA 1
ATOM 1231 C C . THR A 1 152 ? 2.495 4.536 11.331 1.00 98.31 152 THR A C 1
ATOM 1233 O O . THR A 1 152 ? 2.698 3.323 11.448 1.00 98.31 152 THR A O 1
ATOM 1236 N N . TRP A 1 153 ? 2.212 5.105 10.157 1.00 97.56 153 TRP A N 1
ATOM 1237 C CA . TRP A 1 153 ? 2.034 4.313 8.933 1.00 97.56 153 TRP A CA 1
ATOM 1238 C C . TRP A 1 153 ? 3.309 3.576 8.506 1.00 97.56 153 TRP A C 1
ATOM 1240 O O . TRP A 1 153 ? 3.237 2.622 7.735 1.00 97.56 153 TRP A O 1
ATOM 1250 N N . ASP A 1 154 ? 4.470 3.999 9.009 1.00 96.88 154 ASP A N 1
ATOM 1251 C CA . ASP A 1 154 ? 5.770 3.422 8.694 1.00 96.88 154 ASP A CA 1
ATOM 1252 C C . ASP A 1 154 ? 6.272 2.391 9.705 1.00 96.88 154 ASP A C 1
ATOM 1254 O O . ASP A 1 154 ? 7.260 1.744 9.393 1.00 96.88 154 ASP A O 1
ATOM 1258 N N . GLU A 1 155 ? 5.643 2.195 10.871 1.00 97.62 155 GLU A N 1
ATOM 1259 C CA . GLU A 1 155 ? 6.185 1.289 11.903 1.00 97.62 155 GLU A CA 1
ATOM 1260 C C . GLU A 1 155 ? 5.148 0.345 12.520 1.00 97.62 155 GLU A C 1
ATOM 1262 O O . GLU A 1 155 ? 5.365 -0.871 12.537 1.00 97.62 155 GLU A O 1
ATOM 1267 N N . LYS A 1 156 ? 4.029 0.858 13.047 1.00 98.25 156 LYS A N 1
ATOM 1268 C CA . LYS A 1 156 ? 3.001 0.020 13.690 1.00 98.25 156 LYS A CA 1
ATOM 1269 C C . LYS A 1 156 ? 1.635 0.694 13.771 1.00 98.25 156 LYS A C 1
ATOM 1271 O O . LYS A 1 156 ? 1.554 1.911 13.889 1.00 98.25 156 LYS A O 1
ATOM 1276 N N . MET A 1 157 ? 0.582 -0.120 13.819 1.00 98.44 157 MET A N 1
ATOM 1277 C CA . MET A 1 157 ? -0.794 0.293 14.108 1.00 98.44 157 MET A CA 1
ATOM 1278 C C . MET A 1 157 ? -1.389 -0.560 15.227 1.00 98.44 157 MET A C 1
ATOM 1280 O O . MET A 1 157 ? -1.283 -1.789 15.223 1.00 98.44 157 MET A O 1
ATOM 1284 N N . GLU A 1 158 ? -2.056 0.102 16.162 1.00 98.44 158 GLU A N 1
ATOM 1285 C CA . GLU A 1 158 ? -2.735 -0.483 17.315 1.00 98.44 158 GLU A CA 1
ATOM 1286 C C . GLU A 1 158 ? -4.207 -0.058 17.333 1.00 98.44 158 GLU A C 1
ATOM 1288 O O . GLU A 1 158 ? -4.576 0.991 16.798 1.00 98.44 158 GLU A O 1
ATOM 1293 N N . CYS A 1 159 ? -5.049 -0.867 17.971 1.00 97.88 159 CYS A N 1
ATOM 1294 C CA . CYS A 1 159 ? -6.436 -0.525 18.260 1.00 97.88 159 CYS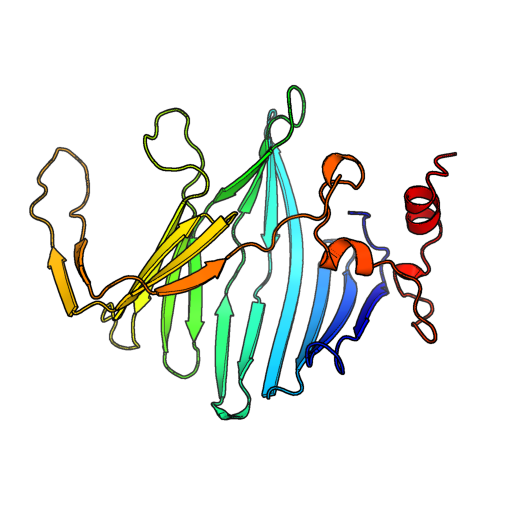 A CA 1
ATOM 1295 C C . CYS A 1 159 ? -6.782 -0.770 19.726 1.00 97.88 159 CYS A C 1
ATOM 1297 O O . CYS A 1 159 ? -6.347 -1.761 20.316 1.00 97.88 159 CYS A O 1
ATOM 1299 N N . SER A 1 160 ? -7.645 0.074 20.275 1.00 98.06 160 SER A N 1
ATOM 1300 C CA . SER A 1 160 ? -8.214 -0.089 21.608 1.00 98.06 160 SER A CA 1
ATOM 1301 C C . SER A 1 160 ? -9.732 -0.072 21.515 1.00 98.06 160 SER A C 1
ATOM 1303 O O . SER A 1 160 ? -10.312 0.782 20.845 1.00 98.06 160 SER A O 1
ATOM 1305 N N . LYS A 1 161 ? -10.388 -1.022 22.186 1.00 97.75 161 LYS A N 1
ATOM 1306 C CA . LYS A 1 161 ? -11.852 -1.060 22.273 1.00 97.75 161 LYS A CA 1
ATOM 1307 C C . LYS A 1 161 ? -12.332 0.060 23.194 1.00 97.75 161 LYS A C 1
ATOM 1309 O O . LYS A 1 161 ? -11.815 0.187 24.305 1.00 97.75 161 LYS A O 1
ATOM 1314 N N . VAL A 1 162 ? -13.311 0.834 22.740 1.00 96.88 162 VAL A N 1
ATOM 1315 C CA . VAL A 1 162 ? -13.943 1.900 23.524 1.00 96.88 162 VAL A CA 1
ATOM 1316 C C . VAL A 1 162 ? -14.888 1.277 24.551 1.00 96.88 162 VAL A C 1
ATOM 1318 O O . VAL A 1 162 ? -15.660 0.372 24.233 1.00 96.88 162 VAL A O 1
ATOM 1321 N N . ILE A 1 163 ? -14.781 1.743 25.794 1.00 94.69 163 ILE A N 1
ATOM 1322 C CA . ILE A 1 163 ? -15.702 1.427 26.893 1.00 94.69 163 ILE A CA 1
ATOM 1323 C C . ILE A 1 163 ? -16.705 2.570 27.033 1.00 94.69 163 ILE A C 1
ATOM 1325 O O . ILE A 1 163 ? -17.905 2.330 27.101 1.00 94.69 163 ILE A O 1
ATOM 1329 N N . GLU A 1 164 ? -16.199 3.803 27.024 1.00 89.19 164 GLU A N 1
ATOM 1330 C CA . GLU A 1 164 ? -16.985 5.023 27.162 1.00 89.19 164 GLU A CA 1
ATOM 1331 C C . GLU A 1 164 ? -16.312 6.160 26.382 1.00 89.19 164 GLU A C 1
ATOM 1333 O O . GLU A 1 164 ? -15.079 6.259 26.342 1.00 89.19 164 GLU A O 1
ATOM 1338 N N . ALA A 1 165 ? -17.121 7.009 25.751 1.00 84.75 165 ALA A N 1
ATOM 1339 C CA . ALA A 1 165 ? -16.679 8.214 25.063 1.00 84.75 165 ALA A CA 1
ATOM 1340 C C . ALA A 1 165 ? -17.283 9.428 25.773 1.00 84.75 165 ALA A C 1
ATOM 1342 O O . ALA A 1 165 ? -18.498 9.530 25.926 1.00 84.75 165 ALA A O 1
ATOM 1343 N N . SER A 1 166 ? -16.429 10.348 26.215 1.00 81.25 166 SER A N 1
ATOM 1344 C CA . SER A 1 166 ? -16.839 11.579 26.893 1.00 81.25 166 SER A CA 1
ATOM 1345 C C . SER A 1 166 ? -16.330 12.791 26.119 1.00 81.25 166 SER A C 1
ATOM 1347 O O . SER A 1 166 ? -15.242 12.764 25.537 1.00 81.25 166 SER A O 1
ATOM 1349 N N . GLN A 1 167 ? -17.104 13.873 26.085 1.00 73.81 167 GLN A N 1
ATOM 1350 C CA . GLN A 1 167 ? -16.612 15.129 25.524 1.00 73.81 167 GLN A CA 1
ATOM 1351 C C . GLN A 1 167 ? -15.695 15.801 26.547 1.00 73.81 167 GLN A C 1
ATOM 1353 O O . GLN A 1 167 ? -16.101 16.075 27.675 1.00 73.81 167 GLN A O 1
ATOM 1358 N N . GLY A 1 168 ? -14.440 16.048 26.171 1.00 62.28 168 GLY A N 1
ATOM 1359 C CA . GLY A 1 168 ? -13.504 16.749 27.038 1.00 62.28 168 GLY A CA 1
ATOM 1360 C C . GLY A 1 168 ? -13.902 18.214 27.222 1.00 62.28 168 GLY A C 1
ATOM 1361 O O . GLY A 1 168 ? -14.115 18.932 26.246 1.00 62.28 168 GLY A O 1
ATOM 1362 N N . ASN A 1 169 ? -13.909 18.688 28.470 1.00 52.00 169 ASN A N 1
ATOM 1363 C CA . ASN A 1 169 ? -14.155 20.090 28.841 1.00 52.00 169 ASN A CA 1
ATOM 1364 C C . ASN A 1 169 ? -12.950 21.013 28.551 1.00 52.00 169 ASN A C 1
ATOM 1366 O O . ASN A 1 169 ? -12.551 21.813 29.397 1.00 52.00 169 ASN A O 1
ATOM 1370 N N . SER A 1 170 ? -12.311 20.910 27.382 1.00 52.31 170 SER A N 1
ATOM 1371 C CA . SER A 1 170 ? -11.201 21.806 27.035 1.00 52.31 170 SER A CA 1
ATOM 1372 C C . SER A 1 170 ? -11.715 23.079 26.360 1.00 52.31 170 SER A C 1
ATOM 1374 O O . SER A 1 170 ? -11.721 23.177 25.134 1.00 52.31 170 SER A O 1
ATOM 1376 N N . ILE A 1 171 ? -12.108 24.070 27.165 1.00 47.84 171 ILE A N 1
ATOM 1377 C CA . ILE A 1 171 ? -12.249 25.469 26.732 1.00 47.84 171 ILE A CA 1
ATOM 1378 C C . ILE A 1 171 ? -10.840 26.076 26.716 1.00 47.84 171 ILE A C 1
ATOM 1380 O O . ILE A 1 171 ? -10.422 26.760 27.644 1.00 47.84 171 ILE A O 1
ATOM 1384 N N . SER A 1 172 ? -10.054 25.758 25.692 1.00 51.91 172 SER A N 1
ATOM 1385 C CA . SER A 1 172 ? -8.799 26.464 25.415 1.00 51.91 172 SER A CA 1
ATOM 1386 C C . SER A 1 172 ? -8.929 27.113 24.047 1.00 51.91 172 SER A C 1
ATOM 1388 O O . SER A 1 172 ? -9.235 26.413 23.079 1.00 51.91 172 SER A O 1
ATOM 1390 N N . GLU A 1 173 ? -8.751 28.434 24.009 1.00 44.41 173 GLU A N 1
ATOM 1391 C CA . GLU A 1 173 ? -9.028 29.350 22.896 1.00 44.41 173 GLU A CA 1
ATOM 1392 C C . GLU A 1 173 ? -8.875 28.708 21.502 1.00 44.41 173 GLU A C 1
ATOM 1394 O O . GLU A 1 173 ? -7.777 28.385 21.048 1.00 44.41 173 GLU A O 1
ATOM 1399 N N . GLY A 1 174 ? -10.008 28.501 20.821 1.00 52.59 174 GLY A N 1
ATOM 1400 C CA . GLY A 1 174 ? -10.061 28.162 19.394 1.00 52.59 174 GLY A CA 1
ATOM 1401 C C . GLY A 1 174 ? -9.903 26.686 19.005 1.00 52.59 174 GLY A C 1
ATOM 1402 O O . GLY A 1 174 ? -9.914 26.392 17.810 1.00 52.59 174 GLY A O 1
ATOM 1403 N N . LYS A 1 175 ? -9.778 25.738 19.947 1.00 56.12 175 LYS A N 1
ATOM 1404 C CA . LYS A 1 175 ? -9.769 24.294 19.628 1.00 56.12 175 LYS A CA 1
ATOM 1405 C C . LYS A 1 175 ? -11.108 23.638 19.965 1.00 56.12 175 LYS A C 1
ATOM 1407 O O . LYS A 1 175 ? -11.588 23.756 21.085 1.00 56.12 175 LYS A O 1
ATOM 1412 N N . LEU A 1 176 ? -11.679 22.932 18.984 1.00 51.91 176 LEU A N 1
ATOM 1413 C CA . LEU A 1 176 ? -12.876 22.099 19.152 1.00 51.91 176 LEU A CA 1
ATOM 1414 C C . LEU A 1 176 ? -12.704 21.121 20.334 1.00 51.91 176 LEU A C 1
ATOM 1416 O O . LEU A 1 176 ? -11.578 20.654 20.558 1.00 51.91 176 LEU A O 1
ATOM 1420 N N . PRO A 1 177 ? -13.791 20.786 21.060 1.00 58.66 177 PRO A N 1
ATOM 1421 C CA . PRO A 1 177 ? -13.751 19.808 22.143 1.00 58.66 177 PRO A CA 1
ATOM 1422 C C . PRO A 1 177 ? -13.137 18.501 21.642 1.00 58.66 177 PRO A C 1
ATOM 1424 O O . PRO A 1 177 ? -13.564 17.956 20.624 1.00 58.66 177 PRO A O 1
ATOM 1427 N N . LYS A 1 178 ? -12.111 17.999 22.332 1.00 71.31 178 LYS A N 1
ATOM 1428 C CA . LYS A 1 178 ? -11.542 16.685 22.020 1.00 71.31 178 LYS A CA 1
ATOM 1429 C C . LYS A 1 178 ? -12.351 15.609 22.734 1.00 71.31 178 LYS A C 1
ATOM 1431 O O . LYS A 1 178 ? -12.495 15.671 23.953 1.00 71.31 178 LYS A O 1
ATOM 1436 N N . THR A 1 179 ? -12.825 14.610 21.996 1.00 80.81 179 THR A N 1
ATOM 1437 C CA . THR A 1 179 ? -13.390 13.393 22.591 1.00 80.81 179 THR A CA 1
ATOM 1438 C C . THR A 1 179 ? -12.306 12.673 23.389 1.00 80.81 179 THR A C 1
ATOM 1440 O O . THR A 1 179 ? -11.204 12.428 22.887 1.00 80.81 179 THR A O 1
ATOM 1443 N N . VAL A 1 180 ? -12.606 12.363 24.648 1.00 84.75 180 VAL A N 1
ATOM 1444 C CA . VAL A 1 180 ? -11.759 11.579 25.544 1.00 84.75 180 VAL A CA 1
ATOM 1445 C C . VAL A 1 180 ? -12.372 10.191 25.664 1.00 84.75 180 VAL A C 1
ATOM 1447 O O . VAL A 1 180 ? -13.513 10.038 26.102 1.00 84.75 180 VAL A O 1
ATOM 1450 N N . TYR A 1 181 ? -11.596 9.184 25.272 1.00 89.44 181 TYR A N 1
ATOM 1451 C CA . TYR A 1 181 ? -12.022 7.790 25.273 1.00 89.44 181 TYR A CA 1
ATOM 1452 C C . TYR A 1 181 ? -11.459 7.050 26.477 1.00 89.44 181 TYR A C 1
ATOM 1454 O O . TYR A 1 181 ? -10.240 7.001 26.667 1.00 89.44 181 TYR A O 1
ATOM 1462 N N . GLN A 1 182 ? -12.331 6.391 27.232 1.00 92.94 182 GLN A N 1
ATOM 1463 C CA . GLN A 1 182 ? -11.923 5.317 28.124 1.00 92.94 182 GLN A CA 1
ATOM 1464 C C . GLN A 1 182 ? -11.870 4.020 27.319 1.00 92.94 182 GLN A C 1
ATOM 1466 O O . GLN A 1 182 ? -12.844 3.634 26.669 1.00 92.94 182 GLN A O 1
ATOM 1471 N N . THR A 1 183 ? -10.719 3.348 27.329 1.00 96.00 183 THR A N 1
ATOM 1472 C CA . THR A 1 183 ? -10.468 2.196 26.454 1.00 96.00 183 THR A CA 1
ATOM 1473 C C . THR A 1 183 ? -9.849 1.022 27.199 1.00 96.00 183 THR A C 1
ATOM 1475 O O . THR A 1 183 ? -9.243 1.188 28.258 1.00 96.00 183 THR A O 1
ATOM 1478 N N . LEU A 1 184 ? -10.002 -0.176 26.633 1.00 96.44 184 LEU A N 1
ATOM 1479 C CA . LEU A 1 184 ? -9.207 -1.342 27.025 1.00 96.44 184 LEU A CA 1
ATOM 1480 C C . LEU A 1 184 ? -7.753 -1.203 26.549 1.00 96.44 184 LEU A C 1
ATOM 1482 O O . LEU A 1 184 ? -7.437 -0.360 25.708 1.00 96.44 184 LEU A O 1
ATOM 1486 N N . SER A 1 185 ? -6.873 -2.070 27.057 1.00 96.75 185 SER A N 1
ATOM 1487 C CA . SER A 1 185 ? -5.471 -2.114 26.636 1.00 96.75 185 SER A CA 1
ATOM 1488 C C . SER A 1 185 ? -5.337 -2.228 25.107 1.00 96.75 185 SER A C 1
ATOM 1490 O O . SER A 1 185 ? -6.055 -3.029 24.496 1.00 96.75 185 SER A O 1
ATOM 1492 N N . PRO A 1 186 ? -4.418 -1.467 24.483 1.00 97.31 186 PRO A N 1
ATOM 1493 C CA . PRO A 1 186 ? -4.205 -1.524 23.043 1.00 97.31 186 PRO A CA 1
ATOM 1494 C C . PRO A 1 186 ? -3.773 -2.915 22.570 1.00 97.31 186 PRO A C 1
ATOM 1496 O O . PRO A 1 186 ? -2.952 -3.582 23.203 1.00 97.31 186 PRO A O 1
ATOM 1499 N N . LYS A 1 187 ? -4.286 -3.328 21.410 1.00 98.19 187 LYS A N 1
ATOM 1500 C CA . LYS A 1 187 ? -3.863 -4.521 20.672 1.00 98.19 187 LYS A CA 1
ATOM 1501 C C . LYS A 1 187 ? -3.171 -4.103 19.380 1.00 98.19 187 LYS A C 1
ATOM 1503 O O . LYS A 1 187 ? -3.718 -3.318 18.610 1.00 98.19 187 LYS A O 1
ATOM 1508 N N . VAL A 1 188 ? -1.998 -4.674 19.111 1.00 98.38 188 VAL A N 1
ATOM 1509 C CA . VAL A 1 188 ? -1.286 -4.478 17.840 1.00 98.38 188 VAL A CA 1
ATOM 1510 C C . VAL A 1 188 ? -2.063 -5.154 16.708 1.00 98.38 188 VAL A C 1
ATOM 1512 O O . VAL A 1 188 ? -2.369 -6.344 16.787 1.00 98.38 188 VAL A O 1
ATOM 1515 N N . LEU A 1 189 ? -2.378 -4.389 15.661 1.00 97.88 189 LEU A N 1
ATOM 1516 C CA . LEU A 1 189 ? -3.032 -4.872 14.440 1.00 97.88 189 LEU A CA 1
ATOM 1517 C C . LEU A 1 189 ? -2.031 -5.131 13.320 1.00 97.88 189 LEU A C 1
ATOM 1519 O O . LEU A 1 189 ? -2.172 -6.087 12.564 1.00 97.88 189 LEU A O 1
ATOM 1523 N N . TRP A 1 190 ? -1.026 -4.268 13.213 1.00 98.31 190 TRP A N 1
ATOM 1524 C CA . TRP A 1 190 ? -0.005 -4.349 12.183 1.00 98.31 190 TRP A CA 1
ATOM 1525 C C . TRP A 1 190 ? 1.320 -3.809 12.714 1.00 98.31 190 TRP A C 1
ATOM 1527 O O . TRP A 1 190 ? 1.353 -2.869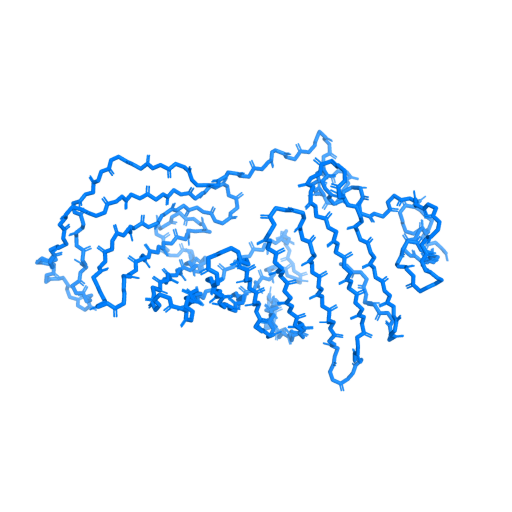 13.511 1.00 98.31 190 TRP A O 1
ATOM 1537 N N . LYS A 1 191 ? 2.414 -4.404 12.243 1.00 98.12 191 LYS A N 1
ATOM 1538 C CA . LYS A 1 191 ? 3.776 -3.936 12.468 1.00 98.12 191 LYS A CA 1
ATOM 1539 C C . LYS A 1 191 ? 4.570 -4.129 11.183 1.00 98.12 191 LYS A C 1
ATOM 1541 O O . LYS A 1 191 ? 4.419 -5.149 10.511 1.00 98.12 191 LYS A O 1
ATOM 1546 N N . LYS A 1 192 ? 5.421 -3.164 10.861 1.00 97.19 192 LYS A N 1
ATOM 1547 C CA . LYS A 1 192 ? 6.344 -3.240 9.733 1.00 97.19 192 LYS A CA 1
ATOM 1548 C C . LYS A 1 192 ? 7.271 -4.448 9.864 1.00 97.19 192 LYS A C 1
ATOM 1550 O O . LYS A 1 192 ? 7.827 -4.719 10.930 1.00 97.19 192 LYS A O 1
ATOM 1555 N N . TYR A 1 193 ? 7.475 -5.137 8.744 1.00 96.62 193 TYR A N 1
ATOM 1556 C CA . TYR A 1 193 ? 8.538 -6.126 8.621 1.00 96.62 193 TYR A CA 1
ATOM 1557 C C . TYR A 1 193 ? 9.899 -5.426 8.546 1.00 96.62 193 TYR A C 1
ATOM 1559 O O . TYR A 1 193 ? 10.021 -4.426 7.832 1.00 96.62 193 TYR A O 1
ATOM 1567 N N . PRO A 1 194 ? 10.927 -5.937 9.243 1.00 96.94 194 PRO A N 1
ATOM 1568 C CA . PRO A 1 194 ? 12.264 -5.375 9.141 1.00 96.94 194 PRO A CA 1
ATOM 1569 C C . PRO A 1 194 ? 12.755 -5.449 7.694 1.00 96.94 194 PRO A C 1
ATOM 1571 O O . PRO A 1 194 ? 12.486 -6.419 6.976 1.00 96.94 194 PRO A O 1
ATOM 1574 N N . LEU A 1 195 ? 13.477 -4.409 7.277 1.00 97.19 195 LEU A N 1
ATOM 1575 C CA . LEU A 1 195 ? 14.181 -4.436 6.003 1.00 97.19 195 LEU A CA 1
ATOM 1576 C C . LEU A 1 195 ? 15.277 -5.515 6.041 1.00 97.19 195 LEU A C 1
ATOM 1578 O O . LEU A 1 195 ? 15.791 -5.823 7.121 1.00 97.19 195 LEU A O 1
ATOM 1582 N N . PRO A 1 196 ? 15.611 -6.119 4.889 1.00 97.25 196 PRO A N 1
ATOM 1583 C CA . PRO A 1 196 ? 16.764 -7.003 4.790 1.00 97.25 196 PRO A CA 1
ATOM 1584 C C . PRO A 1 196 ? 18.062 -6.258 5.135 1.00 97.25 196 PRO A C 1
ATOM 1586 O O . PRO A 1 196 ? 18.129 -5.029 5.093 1.00 97.25 196 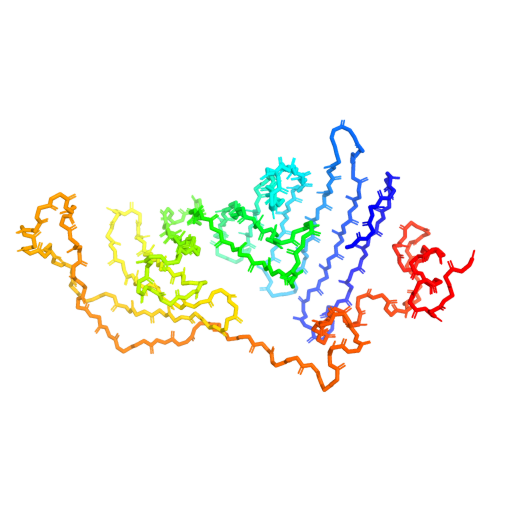PRO A O 1
ATOM 1589 N N . GLU A 1 197 ? 19.093 -7.017 5.493 1.00 96.81 197 GLU A N 1
ATOM 1590 C CA . GLU A 1 197 ? 20.432 -6.471 5.711 1.00 96.81 197 GLU A CA 1
ATOM 1591 C C . GLU A 1 197 ? 20.943 -5.794 4.427 1.00 96.81 197 GLU A C 1
ATOM 1593 O O . GLU A 1 197 ? 20.667 -6.270 3.324 1.00 96.81 197 GLU A O 1
ATOM 1598 N N . ASN A 1 198 ? 21.665 -4.678 4.564 1.00 96.31 198 ASN A N 1
ATOM 1599 C CA . ASN A 1 198 ? 22.200 -3.882 3.451 1.00 96.31 198 ASN A CA 1
ATOM 1600 C C . ASN A 1 198 ? 21.135 -3.315 2.487 1.00 96.31 198 ASN A C 1
ATOM 1602 O O . ASN A 1 198 ? 21.424 -3.078 1.311 1.00 96.31 198 ASN A O 1
ATOM 1606 N N . ALA A 1 199 ? 19.896 -3.098 2.947 1.00 97.00 199 ALA A N 1
ATOM 1607 C CA . ALA A 1 199 ? 18.809 -2.570 2.117 1.00 97.00 199 ALA A CA 1
ATOM 1608 C C . ALA A 1 199 ? 19.147 -1.227 1.440 1.00 97.00 199 ALA A C 1
ATOM 1610 O O . ALA A 1 199 ? 18.646 -0.944 0.353 1.00 97.00 199 ALA A O 1
ATOM 1611 N N . GLU A 1 200 ? 20.020 -0.412 2.030 1.00 95.31 200 GLU A N 1
ATOM 1612 C CA . GLU A 1 200 ? 20.541 0.829 1.451 1.00 95.31 200 GLU A CA 1
ATOM 1613 C C . GLU A 1 200 ? 21.268 0.632 0.114 1.00 95.31 200 GLU A C 1
ATOM 1615 O O . GLU A 1 200 ? 21.252 1.538 -0.718 1.00 95.31 200 GLU A O 1
ATOM 1620 N N . ASN A 1 201 ? 21.826 -0.559 -0.125 1.00 95.44 201 ASN A N 1
ATOM 1621 C CA . ASN A 1 201 ? 22.474 -0.934 -1.384 1.00 95.44 201 ASN A CA 1
ATOM 1622 C C . ASN A 1 201 ? 21.481 -1.515 -2.408 1.00 95.44 201 ASN A C 1
ATOM 1624 O O . ASN A 1 201 ? 21.858 -1.804 -3.538 1.00 95.44 201 ASN A O 1
ATOM 1628 N N . MET A 1 202 ? 20.214 -1.695 -2.020 1.00 95.25 202 MET A N 1
ATOM 1629 C CA . MET A 1 202 ? 19.159 -2.339 -2.812 1.00 95.25 202 MET A CA 1
ATOM 1630 C C . MET A 1 202 ? 17.881 -1.489 -2.815 1.00 95.25 202 MET A C 1
ATOM 1632 O O . MET A 1 202 ? 16.780 -1.981 -2.569 1.00 95.25 202 MET A O 1
ATOM 1636 N N . TYR A 1 203 ? 18.031 -0.179 -3.035 1.00 95.81 203 TYR A N 1
ATOM 1637 C CA . TYR A 1 203 ? 16.922 0.781 -3.148 1.00 95.81 203 TYR A CA 1
ATOM 1638 C C . TYR A 1 203 ? 15.964 0.815 -1.937 1.00 95.81 203 TYR A C 1
ATOM 1640 O O . TYR A 1 203 ? 14.820 1.256 -2.059 1.00 95.81 203 TYR A O 1
ATOM 1648 N N . PHE A 1 204 ? 16.416 0.364 -0.760 1.00 96.56 204 PHE A N 1
ATOM 1649 C CA . PHE A 1 204 ? 15.604 0.153 0.444 1.00 96.56 204 PHE A CA 1
ATOM 1650 C C . PHE A 1 204 ? 14.393 -0.774 0.229 1.00 96.56 204 PHE A C 1
ATOM 1652 O O . PHE A 1 204 ? 13.357 -0.621 0.884 1.00 96.56 204 PHE A O 1
ATOM 1659 N N . PHE A 1 205 ? 14.507 -1.745 -0.680 1.00 97.94 205 PHE A N 1
ATOM 1660 C CA . PHE A 1 205 ? 13.447 -2.710 -0.953 1.00 97.94 205 PHE A CA 1
ATOM 1661 C C . PHE A 1 205 ? 13.141 -3.609 0.249 1.00 97.94 205 PHE A C 1
ATOM 1663 O O . PHE A 1 205 ? 14.018 -4.053 0.992 1.00 97.94 205 PHE A O 1
ATOM 1670 N N . SER A 1 206 ? 11.849 -3.887 0.437 1.00 97.38 206 SER A N 1
ATOM 1671 C CA . SER A 1 206 ? 11.394 -4.930 1.353 1.00 97.38 206 SER A CA 1
ATOM 1672 C C . SER A 1 206 ? 11.715 -6.313 0.781 1.00 97.38 206 SER A C 1
ATOM 1674 O O . SER A 1 206 ? 11.938 -6.460 -0.419 1.00 97.38 206 SER A O 1
ATOM 1676 N N . LYS A 1 207 ? 11.656 -7.354 1.622 1.00 95.94 207 LYS A N 1
ATOM 1677 C CA . LYS A 1 207 ? 11.813 -8.742 1.155 1.00 95.94 207 LYS A CA 1
ATOM 1678 C C . LYS A 1 207 ? 10.836 -9.092 0.031 1.00 95.94 207 LYS A C 1
ATOM 1680 O O . LYS A 1 207 ? 11.239 -9.716 -0.934 1.00 95.94 207 LYS A O 1
ATOM 1685 N N . LEU A 1 208 ? 9.582 -8.643 0.132 1.00 95.50 208 LEU A N 1
ATOM 1686 C CA . LEU A 1 208 ? 8.597 -8.850 -0.931 1.00 95.50 208 LEU A CA 1
ATOM 1687 C C . LEU A 1 208 ? 9.011 -8.128 -2.218 1.00 95.50 208 LEU A C 1
ATOM 1689 O O . LEU A 1 208 ? 8.985 -8.740 -3.277 1.00 95.50 208 LEU A O 1
ATOM 1693 N N . ALA A 1 209 ? 9.425 -6.859 -2.125 1.00 97.38 209 ALA A N 1
ATOM 1694 C CA . ALA A 1 209 ? 9.820 -6.066 -3.290 1.00 97.38 209 ALA A CA 1
ATOM 1695 C C . ALA A 1 209 ? 11.004 -6.687 -4.050 1.00 97.38 209 ALA A C 1
ATOM 1697 O O . ALA A 1 209 ? 10.985 -6.689 -5.275 1.00 97.38 209 ALA A O 1
ATOM 1698 N N . LEU A 1 210 ? 11.975 -7.270 -3.337 1.00 96.50 210 LEU A N 1
ATOM 1699 C CA . LEU A 1 210 ? 13.099 -7.994 -3.945 1.00 96.50 210 LEU A CA 1
ATOM 1700 C C . LEU A 1 210 ? 12.659 -9.203 -4.784 1.00 96.50 210 LEU A C 1
ATOM 1702 O O . LEU A 1 210 ? 13.330 -9.532 -5.750 1.00 96.50 210 LEU A O 1
ATOM 1706 N N . THR A 1 211 ? 11.535 -9.838 -4.442 1.00 96.00 211 THR A N 1
ATOM 1707 C CA . THR A 1 211 ? 11.017 -11.008 -5.179 1.00 96.00 211 THR A CA 1
ATOM 1708 C C . THR A 1 211 ? 10.093 -10.650 -6.341 1.00 96.00 211 THR A C 1
ATOM 1710 O O . THR A 1 211 ? 9.705 -11.535 -7.090 1.00 96.00 211 THR A O 1
ATOM 1713 N N . LEU A 1 212 ? 9.681 -9.382 -6.494 1.00 97.25 212 LEU A N 1
ATOM 1714 C CA . LEU A 1 212 ? 8.651 -9.030 -7.484 1.00 97.25 212 LEU A CA 1
ATOM 1715 C C . LEU A 1 212 ? 9.133 -9.199 -8.926 1.00 97.25 212 LEU A C 1
ATOM 1717 O O . LEU A 1 212 ? 8.327 -9.510 -9.788 1.00 97.25 212 LEU A O 1
ATOM 1721 N N . ASN A 1 213 ? 10.422 -8.982 -9.183 1.00 97.69 213 ASN A N 1
ATOM 1722 C CA . ASN A 1 213 ? 10.999 -9.043 -10.526 1.00 97.69 213 ASN A CA 1
ATOM 1723 C C . ASN A 1 213 ? 11.907 -10.273 -10.731 1.00 97.69 213 ASN A C 1
ATOM 1725 O O . ASN A 1 213 ? 12.656 -10.356 -11.710 1.00 97.69 213 ASN A O 1
ATOM 1729 N N . GLU A 1 214 ? 11.858 -11.236 -9.806 1.00 96.56 214 GLU A N 1
ATOM 1730 C CA . GLU A 1 214 ? 12.503 -12.537 -9.984 1.00 96.56 214 GLU A CA 1
ATOM 1731 C C . GLU A 1 214 ? 11.896 -13.236 -11.217 1.00 96.56 214 GLU A C 1
ATOM 1733 O O . GLU A 1 214 ? 10.675 -13.181 -11.381 1.00 96.56 214 GLU A O 1
ATOM 1738 N N . PRO A 1 215 ? 12.707 -13.818 -12.124 1.00 95.06 215 PRO A N 1
ATOM 1739 C CA . PRO A 1 215 ? 12.187 -14.544 -13.279 1.00 95.06 215 PRO A CA 1
ATOM 1740 C C . PRO A 1 215 ? 11.274 -15.697 -12.854 1.00 95.06 215 PRO A C 1
ATOM 1742 O O . PRO A 1 215 ? 11.640 -16.495 -11.996 1.00 95.06 215 PRO A O 1
ATOM 1745 N N . GLU A 1 216 ? 10.113 -15.792 -13.491 1.00 94.62 216 GLU A N 1
ATOM 1746 C CA . GLU A 1 216 ? 9.159 -16.886 -13.320 1.00 94.62 216 GLU A CA 1
ATOM 1747 C C . GLU A 1 216 ? 8.857 -17.465 -14.712 1.00 94.62 216 GLU A C 1
ATOM 1749 O O . GLU A 1 216 ? 8.793 -16.720 -15.698 1.00 94.62 216 GLU A O 1
ATOM 1754 N N . ASP A 1 217 ? 8.740 -18.790 -14.799 1.00 94.38 217 ASP A N 1
ATOM 1755 C CA . ASP A 1 217 ? 8.365 -19.477 -16.037 1.00 94.38 217 ASP A CA 1
ATOM 1756 C C . ASP A 1 217 ? 6.873 -19.251 -16.345 1.00 94.38 217 ASP A C 1
ATOM 1758 O O . ASP A 1 217 ? 6.086 -18.919 -15.462 1.00 94.38 217 ASP A O 1
ATOM 1762 N N . ASP A 1 218 ? 6.481 -19.441 -17.607 1.00 94.38 218 ASP A N 1
ATOM 1763 C CA . ASP A 1 218 ? 5.084 -19.400 -18.075 1.00 94.38 218 ASP A CA 1
ATOM 1764 C C . ASP A 1 218 ? 4.321 -18.071 -17.881 1.00 94.38 218 ASP A C 1
ATOM 1766 O O . ASP A 1 218 ? 3.105 -18.024 -18.084 1.00 94.38 218 ASP A O 1
ATOM 1770 N N . VAL A 1 219 ? 5.019 -16.968 -17.588 1.00 97.19 219 VAL A N 1
ATOM 1771 C CA . VAL A 1 219 ? 4.412 -15.627 -17.568 1.00 97.19 219 VAL A CA 1
ATOM 1772 C C . VAL A 1 219 ? 3.992 -15.164 -18.969 1.00 97.19 219 VAL A C 1
ATOM 1774 O O . VAL A 1 219 ? 4.577 -15.540 -19.992 1.00 97.19 219 VAL A O 1
ATOM 1777 N N . ALA A 1 220 ? 2.983 -14.294 -19.038 1.00 97.12 220 ALA A N 1
ATOM 1778 C CA . ALA A 1 220 ? 2.527 -13.724 -20.306 1.00 97.12 220 ALA A CA 1
ATOM 1779 C C . ALA A 1 220 ? 3.641 -12.918 -21.019 1.00 97.12 220 ALA A C 1
ATOM 1781 O O . ALA A 1 220 ? 4.451 -12.272 -20.354 1.00 97.12 220 ALA A O 1
ATOM 1782 N N . PRO A 1 221 ? 3.647 -12.830 -22.369 1.00 97.94 221 PRO A N 1
ATOM 1783 C CA . PRO A 1 221 ? 4.623 -12.017 -23.111 1.00 97.94 221 PRO A CA 1
ATOM 1784 C C . PRO A 1 221 ? 4.638 -10.525 -22.740 1.00 97.94 221 PRO A C 1
ATOM 1786 O O . PRO A 1 221 ? 5.599 -9.820 -23.038 1.00 97.94 221 PRO A O 1
ATOM 1789 N N . THR A 1 222 ? 3.557 -10.038 -22.131 1.00 98.44 222 THR A N 1
ATOM 1790 C CA . THR A 1 222 ? 3.378 -8.661 -21.659 1.00 98.44 222 THR A CA 1
ATOM 1791 C C . THR A 1 222 ? 3.820 -8.450 -20.210 1.00 98.44 222 THR A C 1
ATOM 1793 O O . THR A 1 222 ? 3.722 -7.321 -19.733 1.00 98.44 222 THR A O 1
ATOM 1796 N N . ASP A 1 223 ? 4.275 -9.493 -19.502 1.00 98.62 223 ASP A N 1
ATOM 1797 C CA . ASP A 1 223 ? 4.664 -9.392 -18.094 1.00 98.62 223 ASP A CA 1
ATOM 1798 C C . ASP A 1 223 ? 5.886 -8.479 -17.900 1.00 98.62 223 ASP A C 1
ATOM 1800 O O . ASP A 1 223 ? 6.885 -8.584 -18.620 1.00 98.62 223 ASP A O 1
ATOM 1804 N N . SER A 1 224 ? 5.835 -7.598 -16.896 1.00 98.25 224 SER A N 1
ATOM 1805 C CA . SER A 1 224 ? 6.911 -6.654 -16.578 1.00 98.25 224 SER A CA 1
ATOM 1806 C C . SER A 1 224 ? 8.265 -7.336 -16.347 1.00 98.25 224 SER A C 1
ATOM 1808 O O . SER A 1 224 ? 9.291 -6.718 -16.635 1.00 98.25 224 SER A O 1
ATOM 1810 N N . ARG A 1 225 ? 8.313 -8.606 -15.906 1.00 98.12 225 ARG A N 1
ATOM 1811 C CA . ARG A 1 225 ? 9.576 -9.360 -15.742 1.00 98.12 225 ARG A CA 1
ATOM 1812 C C . ARG A 1 225 ? 10.346 -9.545 -17.046 1.00 98.12 225 ARG A C 1
ATOM 1814 O O . ARG A 1 225 ? 11.569 -9.730 -17.008 1.00 98.12 225 ARG A O 1
ATOM 1821 N N . LEU A 1 226 ? 9.643 -9.496 -18.178 1.00 97.81 226 LEU A N 1
ATOM 1822 C CA . LEU A 1 226 ? 10.200 -9.608 -19.523 1.00 97.81 226 LEU A CA 1
ATOM 1823 C C . LEU A 1 226 ? 10.644 -8.254 -20.093 1.00 97.81 226 LEU A C 1
ATOM 1825 O O . LEU A 1 226 ? 11.204 -8.216 -21.191 1.00 97.81 226 LEU A O 1
ATOM 1829 N N . ARG A 1 227 ? 10.452 -7.135 -19.373 1.00 97.75 227 ARG A N 1
ATOM 1830 C CA . ARG A 1 227 ? 10.915 -5.827 -19.845 1.00 97.75 227 ARG A CA 1
ATOM 1831 C C . ARG A 1 227 ? 12.441 -5.724 -19.822 1.00 97.75 227 ARG A C 1
ATOM 1833 O O . ARG A 1 227 ? 13.046 -5.746 -18.744 1.00 97.75 227 ARG A O 1
ATOM 1840 N N . PRO A 1 228 ? 13.084 -5.554 -20.993 1.00 97.31 228 PRO A N 1
ATOM 1841 C CA . PRO A 1 228 ? 14.536 -5.607 -21.085 1.00 97.31 228 PRO A CA 1
ATOM 1842 C C . PRO A 1 228 ? 15.202 -4.445 -20.349 1.00 97.31 228 PRO A C 1
ATOM 1844 O O . PRO A 1 228 ? 16.221 -4.649 -19.705 1.00 97.31 228 PRO A O 1
ATOM 1847 N N . ASP A 1 229 ? 14.623 -3.247 -20.378 1.00 97.25 229 ASP A N 1
ATOM 1848 C CA . ASP A 1 229 ? 15.170 -2.067 -19.706 1.00 97.25 229 ASP A CA 1
ATOM 1849 C C . ASP A 1 229 ? 15.147 -2.195 -18.176 1.00 97.25 229 ASP A C 1
ATOM 1851 O O . ASP A 1 229 ? 16.145 -1.896 -17.519 1.00 97.25 229 ASP A O 1
ATOM 1855 N N . GLN A 1 230 ? 14.057 -2.723 -17.607 1.00 96.94 230 GLN A N 1
ATOM 1856 C CA . GLN A 1 230 ? 13.990 -3.024 -16.172 1.00 96.94 230 GLN A CA 1
ATOM 1857 C C . GLN A 1 230 ? 15.036 -4.075 -15.779 1.00 96.94 230 GLN A C 1
ATOM 1859 O O . GLN A 1 230 ? 15.753 -3.900 -14.792 1.00 96.94 230 GLN A O 1
ATOM 1864 N N . ARG A 1 231 ? 15.181 -5.138 -16.584 1.00 97.25 231 ARG A N 1
ATOM 1865 C CA . ARG A 1 231 ? 16.170 -6.198 -16.343 1.00 97.25 231 ARG A CA 1
ATOM 1866 C C . ARG A 1 231 ? 17.610 -5.705 -16.488 1.00 97.25 231 ARG A C 1
ATOM 1868 O O . ARG A 1 231 ? 18.481 -6.140 -15.737 1.00 97.25 231 ARG A O 1
ATOM 1875 N N . LEU A 1 232 ? 17.891 -4.829 -17.448 1.00 97.81 232 LEU A N 1
ATOM 1876 C CA . LEU A 1 232 ? 19.214 -4.231 -17.631 1.00 97.81 232 LEU A CA 1
ATOM 1877 C C . LEU A 1 232 ? 19.579 -3.349 -16.433 1.00 97.81 232 LEU A C 1
ATOM 1879 O O . LEU A 1 232 ? 20.653 -3.541 -15.861 1.00 97.81 232 LEU A O 1
ATOM 1883 N N . MET A 1 233 ? 18.655 -2.495 -15.977 1.00 96.25 233 MET A N 1
ATOM 1884 C CA . MET A 1 233 ? 18.834 -1.690 -14.763 1.00 96.25 233 MET A CA 1
ATOM 1885 C C . MET A 1 233 ? 19.094 -2.562 -13.526 1.00 96.25 233 MET A C 1
ATOM 1887 O O . MET A 1 233 ? 20.005 -2.271 -12.753 1.00 96.25 233 MET A O 1
ATOM 1891 N N . GLU A 1 234 ? 18.333 -3.641 -13.337 1.00 96.12 234 GLU A N 1
ATOM 1892 C CA . GLU A 1 234 ? 18.529 -4.559 -12.208 1.00 96.12 234 GLU A CA 1
ATOM 1893 C C . GLU A 1 234 ? 19.908 -5.241 -12.237 1.00 96.12 234 GLU A C 1
ATOM 1895 O O . GLU A 1 234 ? 20.548 -5.393 -11.200 1.00 96.12 234 GLU A O 1
ATOM 1900 N N . ASN A 1 235 ? 20.412 -5.566 -13.431 1.00 96.69 235 ASN A N 1
ATOM 1901 C CA . ASN A 1 235 ? 21.754 -6.119 -13.634 1.00 96.69 235 ASN A CA 1
ATOM 1902 C C . ASN A 1 235 ? 22.877 -5.063 -13.609 1.00 96.69 235 ASN A C 1
ATOM 1904 O O . ASN A 1 235 ? 24.028 -5.393 -13.902 1.00 96.69 235 ASN A O 1
ATOM 1908 N N . GLY A 1 236 ? 22.565 -3.796 -13.317 1.00 96.12 236 GLY A N 1
ATOM 1909 C CA . GLY A 1 236 ? 23.535 -2.699 -13.310 1.00 96.12 236 GLY A CA 1
ATOM 1910 C C . GLY A 1 236 ? 24.098 -2.344 -14.692 1.00 96.12 236 GLY A C 1
ATOM 1911 O O . GLY A 1 236 ? 25.181 -1.767 -14.778 1.00 96.12 236 GLY A O 1
ATOM 1912 N N . LYS A 1 237 ? 23.393 -2.703 -15.770 1.00 97.06 237 LYS A N 1
ATOM 1913 C CA . LYS A 1 237 ? 23.743 -2.372 -17.157 1.00 97.06 237 LYS A CA 1
ATOM 1914 C C . LYS A 1 237 ? 22.993 -1.105 -17.566 1.00 97.06 237 LYS A C 1
ATOM 1916 O O . LYS A 1 237 ? 21.818 -1.172 -17.912 1.00 97.06 237 LYS A O 1
ATOM 1921 N N . TRP A 1 238 ? 23.664 0.038 -17.447 1.00 93.12 238 TRP A N 1
ATOM 1922 C CA . TRP A 1 238 ? 23.052 1.365 -17.592 1.00 93.12 238 TRP A CA 1
ATOM 1923 C C . TRP A 1 238 ? 23.206 2.006 -18.979 1.00 93.12 238 TRP A C 1
ATOM 1925 O O . TRP A 1 238 ? 22.491 2.968 -19.255 1.00 93.12 238 TRP A O 1
ATOM 1935 N N . ASP A 1 239 ? 24.128 1.495 -19.801 1.00 90.31 239 ASP A N 1
ATOM 1936 C CA . ASP A 1 239 ? 24.386 1.939 -21.182 1.00 90.31 239 ASP A CA 1
ATOM 1937 C C . ASP A 1 239 ? 23.396 1.307 -22.176 1.00 90.31 239 ASP A C 1
ATOM 1939 O O . ASP A 1 239 ? 22.960 2.022 -23.108 1.00 90.31 239 ASP A O 1
#

InterPro domains:
  IPR000648 Oxysterol-binding protein [PF01237] (1-239)
  IPR000648 Oxysterol-binding protein [PTHR10972] (1-239)
  IPR018494 Oxysterol-binding protein, conserved site [PS01013] (25-35)
  IPR037239 Oxysterol-binding protein superfamily [SSF144000] (1-239)

pLDDT: mean 94.19, std 9.4, range [44.41, 98.81]

Secondary structure (DSSP, 8-state):
-PPPPTT-EEEEEETTTTSEEEEEEEEEETTEEEEEEEEETTTEEEEEEEEEEEEE-SSEEEEEEESEEEEEETTTTEEEEEEPPEEEEE-SSSS--EEEEEEEEEEEETTT--EEEEEEPPP-TT--SPTTEEEEEEE-TT--EEEEEEEETTTEEEEEEEEEEEE-----TTPPPPEEEEEPPPEEEEEPPPPPTTGGGTTT--HHHHHTTS--TT--TTBGGG-HHHHHHHTT---

Foldseek 3Di:
DDQADQQFKAKDDPCPPPFKIKIKGQPDVVQTKMWIWMDGPQQKIKIKIWGWDWDDDPFKIKTATDIKIWMARHVVRWIKIKGAFIKMWGRPPHDDTDIATFDWMWIATPVFRKIKIKGQDDDDPPDPDDGQKIKIFIATNVRDTQKIKIDHPAFWIKIWGFPDWDFAPDPDPPDDTDIDTDTDDIDTPDGDDDADPPCVVVVVDRPVRVCRLPDDPPDDPSHPVVDVCVVCVVVVNPD

Radius of gyration: 20.92 Å; chains: 1; bounding box: 50×51×52 Å